Protein AF-0000000068982996 (afdb_homodimer)

Solvent-accessible surface area (backbone atoms only — not comparable to full-atom values): 11169 Å² total; per-residue (Å²): 123,81,74,73,67,53,73,40,36,53,68,52,50,33,51,52,45,31,71,70,37,86,91,46,51,51,68,56,46,47,50,51,52,52,46,51,52,51,49,50,51,53,37,41,40,68,58,14,32,43,38,34,88,49,50,24,33,39,36,65,44,79,42,72,58,44,78,44,62,40,88,85,80,60,50,79,40,85,40,72,56,44,49,39,72,40,60,47,69,17,67,54,43,44,47,50,39,38,50,69,77,97,124,83,76,73,67,54,72,40,38,53,67,51,51,33,52,53,44,31,70,70,37,86,91,46,51,51,68,57,45,46,51,49,52,52,48,51,52,49,50,51,51,54,38,40,38,68,58,15,34,42,38,34,88,49,49,25,33,38,35,65,46,78,41,72,58,44,77,44,62,40,89,86,81,60,50,80,39,84,39,74,56,45,49,39,73,39,60,46,69,17,67,54,42,44,46,50,40,38,50,68,77,96

Nearest PDB structures (foldseek):
  5j0n-assembly1_L  TM=9.018E-01  e=1.251E-09  Escherichia coli
  1owf-assembly1_B  TM=8.932E-01  e=3.859E-09  Escherichia coli
  5lvt-assembly2_B  TM=8.508E-01  e=4.108E-09  Lactococcus lactis subsp. lactis Il1403
  4qju-assembly1_B  TM=8.819E-01  e=7.681E-09  Staphylococcus aureus subsp. aureus Mu50
  1p78-assembly1_B  TM=8.861E-01  e=3.671E-08  Anabaena sp.

InterPro domains:
  IPR000119 Histone-like DNA-binding protein [PF00216] (9-98)
  IPR000119 Histone-like DNA-binding protein [PR01727] (48-63)
  IPR000119 Histone-like DNA-binding protein [PR01727] (66-79)
  IPR000119 Histone-like DNA-binding protein [PR01727] (82-96)
  IPR000119 Histone-like DNA-binding protein [PTHR33175] (7-97)
  IPR000119 Histone-like DNA-binding protein [SM00411] (8-98)
  IPR010992 Integration host factor (IHF)-like DNA-binding domain superfamily [G3DSA:4.10.520.10] (3-99)
  IPR010992 Integration host factor (IHF)-like DNA-binding domain superfamily [SSF47729] (8-98)
  IPR020816 Histone-like DNA-binding protein, conserved site [PS00045] (54-73)

pLDDT: mean 88.04, std 11.51, range [38.28, 97.5]

Secondary structure (DSSP, 8-state):
------EEEHHHHHHHHHHHSTT--HHHHHHHHHHHHHHHHHHHHTT-EEEETTTEEEEEEEE--EEEE-TTT--EEEE--EEEEEEEE-HHHHHHHHHTT-/------EEEHHHHHHHHHHHSTT--HHHHHHHHHHHHHHHHHHHHTT-EEEETTTEEEEEEEE--EEEE-TTT--EEEE--EEEEEEEE-HHHHHHHHHTT-

Structure (mmCIF, N/CA/C/O backbone):
data_AF-0000000068982996-model_v1
#
loop_
_entity.id
_entity.type
_entity.pdbx_description
1 polymer 'Integration host factor subunit beta'
#
loop_
_atom_site.group_PDB
_atom_site.id
_atom_site.type_symbol
_atom_site.label_atom_id
_atom_site.label_alt_id
_atom_site.label_comp_id
_atom_site.label_asym_id
_atom_site.label_entity_id
_atom_site.label_seq_id
_atom_site.pdbx_PDB_ins_code
_atom_site.Cartn_x
_atom_site.Cartn_y
_atom_site.Cartn_z
_atom_site.occupancy
_atom_site.B_iso_or_equiv
_atom_site.auth_seq_id
_atom_site.auth_comp_id
_atom_site.auth_asym_id
_atom_site.auth_atom_id
_atom_site.pdbx_PDB_model_num
ATOM 1 N N . MET A 1 1 ? -22.453 -2.305 18.78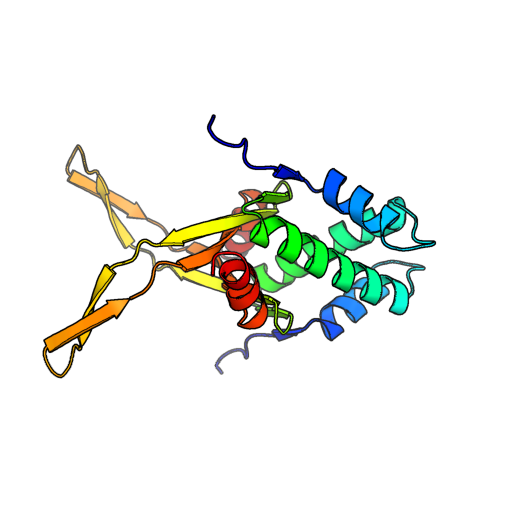1 1 38.28 1 MET A N 1
AT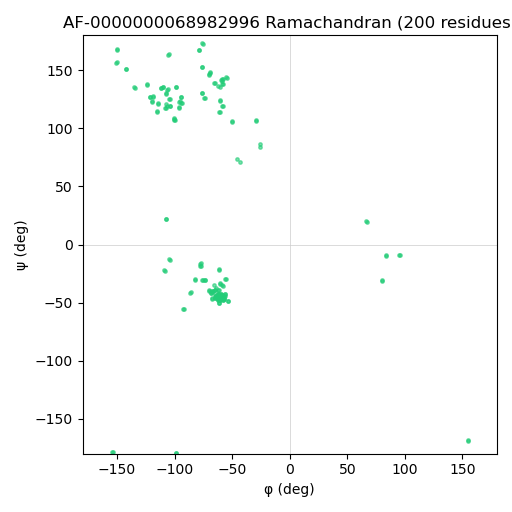OM 2 C CA . MET A 1 1 ? -21.375 -3.271 18.922 1 38.28 1 MET A CA 1
ATOM 3 C C . MET A 1 1 ? -20.266 -2.992 17.906 1 38.28 1 MET A C 1
ATOM 5 O O . MET A 1 1 ? -20.547 -2.629 16.766 1 38.28 1 MET A O 1
ATOM 9 N N . GLN A 1 2 ? -19.125 -2.428 18.266 1 44.88 2 GLN A N 1
ATOM 10 C CA . GLN A 1 2 ? -18.078 -1.951 17.375 1 44.88 2 GLN A CA 1
ATOM 11 C C . GLN A 1 2 ? -17.781 -2.969 16.281 1 44.88 2 GLN A C 1
ATOM 13 O O . GLN A 1 2 ? -17.484 -4.133 16.562 1 44.88 2 GLN A O 1
ATOM 18 N N . GLN A 1 3 ? -18.672 -3.123 15.289 1 50.25 3 GLN A N 1
ATOM 19 C CA . GLN A 1 3 ? -18.5 -4.082 14.203 1 50.25 3 GLN A CA 1
ATOM 20 C C . GLN A 1 3 ? -17.031 -4.395 13.969 1 50.25 3 GLN A C 1
ATOM 22 O O . GLN A 1 3 ? -16.219 -3.482 13.82 1 50.25 3 GLN A O 1
ATOM 27 N N . ALA A 1 4 ? -16.5 -5.336 14.75 1 60.5 4 ALA A N 1
ATOM 28 C CA . ALA A 1 4 ? -15.141 -5.867 14.711 1 60.5 4 ALA A CA 1
ATOM 29 C C . ALA A 1 4 ? -14.57 -5.797 13.297 1 60.5 4 ALA A C 1
ATOM 31 O O . ALA A 1 4 ? -15.219 -6.199 12.336 1 60.5 4 ALA A O 1
ATOM 32 N N . GLN A 1 5 ? -13.633 -4.883 13.023 1 76.56 5 GLN A N 1
ATOM 33 C CA . GLN A 1 5 ? -12.914 -4.742 11.758 1 76.56 5 GLN A CA 1
ATOM 34 C C . GLN A 1 5 ? -12.328 -6.074 11.305 1 76.56 5 GLN A C 1
ATOM 36 O O . GLN A 1 5 ? -11.609 -6.73 12.07 1 76.56 5 GLN A O 1
ATOM 41 N N . LYS A 1 6 ? -12.914 -6.777 10.242 1 84.25 6 LYS A N 1
ATOM 42 C CA . LYS A 1 6 ? -12.375 -8.016 9.695 1 84.25 6 LYS A CA 1
ATOM 43 C C . LYS A 1 6 ? -10.945 -7.82 9.203 1 84.25 6 LYS A C 1
ATOM 45 O O . LYS A 1 6 ? -10.672 -6.906 8.422 1 84.25 6 LYS A O 1
ATOM 50 N N . VAL A 1 7 ? -10.008 -8.586 9.828 1 88 7 VAL A N 1
ATOM 51 C CA . VAL A 1 7 ? -8.602 -8.5 9.43 1 88 7 VAL A CA 1
ATOM 52 C C . VAL A 1 7 ? -8.227 -9.727 8.602 1 88 7 VAL A C 1
ATOM 54 O O . VAL A 1 7 ? -8.438 -10.859 9.023 1 88 7 VAL A O 1
ATOM 57 N N . ILE A 1 8 ? -7.82 -9.477 7.336 1 88.44 8 ILE A N 1
ATOM 58 C CA . ILE A 1 8 ? -7.273 -10.508 6.461 1 88.44 8 ILE A CA 1
ATOM 59 C C . ILE A 1 8 ? -5.746 -10.484 6.523 1 88.44 8 ILE A C 1
ATOM 61 O O . ILE A 1 8 ? -5.125 -9.445 6.285 1 88.44 8 ILE A O 1
ATOM 65 N N . ASN A 1 9 ? -5.18 -11.57 6.965 1 92.31 9 ASN A N 1
ATOM 66 C CA . ASN A 1 9 ? -3.725 -11.641 6.973 1 92.31 9 ASN A CA 1
ATOM 67 C C . ASN A 1 9 ? -3.193 -12.406 5.766 1 92.31 9 ASN A C 1
ATOM 69 O O . ASN A 1 9 ? -3.969 -12.852 4.914 1 92.31 9 ASN A O 1
ATOM 73 N N . LYS A 1 10 ? -1.87 -12.523 5.723 1 88.44 10 LYS A N 1
ATOM 74 C CA . LYS A 1 10 ? -1.206 -13.172 4.594 1 88.44 10 LYS A CA 1
ATOM 75 C C . LYS A 1 10 ? -1.773 -14.562 4.348 1 88.44 10 LYS A C 1
ATOM 77 O O . LYS A 1 10 ? -2.08 -14.922 3.207 1 88.44 10 LYS A O 1
ATOM 82 N N . SER A 1 11 ? -1.858 -15.305 5.41 1 89.69 11 SER A N 1
ATOM 83 C CA . SER A 1 11 ? -2.365 -16.656 5.277 1 89.69 11 SER A CA 1
ATOM 84 C C . SER A 1 11 ? -3.789 -16.672 4.73 1 89.69 11 SER A C 1
ATOM 86 O O . SER A 1 11 ? -4.129 -17.516 3.889 1 89.69 11 SER A O 1
ATOM 88 N N . ASP A 1 12 ? -4.664 -15.805 5.258 1 90.12 12 ASP A N 1
ATOM 89 C CA . ASP A 1 12 ? -6.02 -15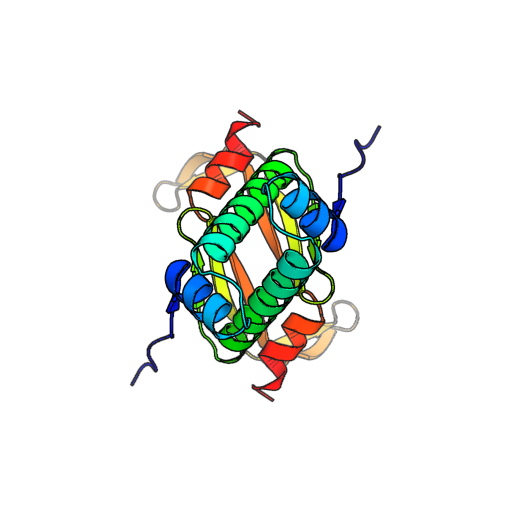.656 4.734 1 90.12 12 ASP A CA 1
ATOM 90 C C . ASP A 1 12 ? -6.004 -15.32 3.246 1 90.12 12 ASP A C 1
ATOM 92 O O . ASP A 1 12 ? -6.77 -15.883 2.467 1 90.12 12 ASP A O 1
ATOM 96 N N . LEU A 1 13 ? -5.102 -14.375 2.895 1 83.81 13 LEU A N 1
ATOM 97 C CA . LEU A 1 13 ? -4.98 -13.953 1.501 1 83.81 13 LEU A CA 1
ATOM 98 C C . LEU A 1 13 ? -4.629 -15.141 0.607 1 83.81 13 LEU A C 1
ATOM 100 O O . LEU A 1 13 ? -5.246 -15.336 -0.444 1 83.81 13 LEU A O 1
ATOM 104 N N . ILE A 1 14 ? -3.707 -15.953 1.078 1 86.25 14 ILE A N 1
ATOM 105 C CA . ILE A 1 14 ? -3.25 -17.109 0.315 1 86.25 14 ILE A CA 1
ATOM 106 C C . ILE A 1 14 ? -4.398 -18.109 0.147 1 86.25 14 ILE A C 1
ATOM 108 O O . ILE A 1 14 ? -4.652 -18.594 -0.958 1 86.25 14 ILE A O 1
ATOM 112 N N . THR A 1 15 ? -5.07 -18.312 1.247 1 87.38 15 THR A N 1
ATOM 113 C CA . THR A 1 15 ? -6.184 -19.266 1.227 1 87.38 15 THR A CA 1
ATOM 114 C C . THR A 1 15 ? -7.293 -18.766 0.305 1 87.38 15 THR A C 1
ATOM 116 O O . THR A 1 15 ? -7.828 -19.531 -0.499 1 87.38 15 THR A O 1
ATOM 119 N N . ASN A 1 16 ? -7.637 -17.516 0.422 1 84.31 16 ASN A N 1
ATOM 120 C CA . ASN A 1 16 ? -8.672 -16.922 -0.414 1 84.31 16 ASN A CA 1
ATOM 121 C C . ASN A 1 16 ? -8.297 -16.969 -1.893 1 84.31 16 ASN A C 1
ATOM 123 O O . ASN A 1 16 ? -9.133 -17.281 -2.738 1 84.31 16 ASN A O 1
ATOM 127 N N . LEU A 1 17 ? -7.051 -16.734 -2.115 1 81.62 17 LEU A N 1
ATOM 128 C CA . LEU A 1 17 ? -6.574 -16.766 -3.494 1 81.62 17 LEU A CA 1
ATOM 129 C C . LEU A 1 17 ? -6.633 -18.172 -4.066 1 81.62 17 LEU A C 1
ATOM 131 O O . LEU A 1 17 ? -7.062 -18.359 -5.207 1 81.62 17 LEU A O 1
ATOM 135 N N . ALA A 1 18 ? -6.152 -19.109 -3.295 1 82.62 18 ALA A N 1
ATOM 136 C CA . ALA A 1 18 ? -6.152 -20.5 -3.738 1 82.62 18 ALA A CA 1
ATOM 137 C C . ALA A 1 18 ? -7.574 -20.984 -4 1 82.62 18 ALA A C 1
ATOM 139 O O . ALA A 1 18 ? -7.801 -21.781 -4.918 1 82.62 18 ALA A O 1
ATOM 140 N N . SER A 1 19 ? -8.484 -20.484 -3.252 1 83.75 19 SER A N 1
ATOM 141 C CA . SER A 1 19 ? -9.883 -20.891 -3.402 1 83.75 19 SER A CA 1
ATOM 142 C C . SER A 1 19 ? -10.516 -20.234 -4.625 1 83.75 19 SER A C 1
ATOM 144 O O . SER A 1 19 ? -11.406 -20.828 -5.254 1 83.75 19 SER A O 1
ATOM 146 N N . ALA A 1 20 ? -10.039 -19.078 -4.918 1 79 20 ALA A N 1
ATOM 147 C CA . ALA A 1 20 ? -10.633 -18.297 -6.004 1 79 20 ALA A CA 1
ATOM 148 C C . ALA A 1 20 ? -10.078 -18.75 -7.355 1 79 20 ALA A C 1
ATOM 150 O O . ALA A 1 20 ? -10.742 -18.594 -8.383 1 79 20 ALA A O 1
ATOM 151 N N . CYS A 1 21 ? -8.859 -19.219 -7.34 1 71.19 21 CYS A N 1
ATOM 152 C CA . CYS A 1 21 ? -8.219 -19.609 -8.586 1 71.19 21 CYS A CA 1
ATOM 153 C C . CYS A 1 21 ? -8.258 -21.125 -8.766 1 71.19 21 CYS A C 1
ATOM 155 O O . CYS A 1 21 ? -7.754 -21.859 -7.918 1 71.19 21 CYS A O 1
ATOM 157 N N . ASP A 1 22 ? -9 -21.578 -9.617 1 73.38 22 ASP A N 1
ATOM 158 C CA . ASP A 1 22 ? -9.031 -23.016 -9.898 1 73.38 22 ASP A CA 1
ATOM 159 C C . ASP A 1 22 ? -7.66 -23.5 -10.367 1 73.38 22 ASP A C 1
ATOM 161 O O . ASP A 1 22 ? -7.031 -22.875 -11.219 1 73.38 22 ASP A O 1
ATOM 165 N N . GLY A 1 23 ? -7.102 -24.547 -9.609 1 74.12 23 GLY A N 1
ATOM 166 C CA . GLY A 1 23 ? -5.918 -25.219 -10.109 1 74.12 23 GLY A CA 1
ATOM 167 C C . GLY A 1 23 ? -4.625 -24.672 -9.523 1 74.12 23 GLY A C 1
ATOM 168 O O . GLY A 1 23 ? -3.543 -25.188 -9.82 1 74.12 23 GLY A O 1
ATOM 169 N N . ILE A 1 24 ? -4.801 -23.578 -8.812 1 75.69 24 ILE A N 1
ATOM 170 C CA . ILE A 1 24 ? -3.559 -23.031 -8.266 1 75.69 24 ILE A CA 1
ATOM 171 C C . ILE A 1 24 ? -3.354 -23.562 -6.848 1 75.69 24 ILE A C 1
ATOM 173 O O . ILE A 1 24 ? -4.25 -23.453 -6.004 1 75.69 24 ILE A O 1
ATOM 177 N N . GLU A 1 25 ? -2.23 -24.219 -6.691 1 82.12 25 GLU A N 1
ATOM 178 C CA . GLU A 1 25 ? -1.892 -24.734 -5.371 1 82.12 25 GLU A CA 1
ATOM 179 C C . GLU A 1 25 ? -1.536 -23.609 -4.406 1 82.12 25 GLU A C 1
ATOM 181 O O . GLU A 1 25 ? -0.894 -22.641 -4.793 1 82.12 25 GLU A O 1
ATOM 186 N N . GLU A 1 26 ? -1.88 -23.812 -3.188 1 84.75 26 GLU A N 1
ATOM 187 C CA . GLU A 1 26 ? -1.591 -22.828 -2.145 1 84.75 26 GLU A CA 1
ATOM 188 C C . GLU A 1 26 ? -0.094 -22.547 -2.051 1 84.75 26 GLU A C 1
ATOM 190 O O . GLU A 1 26 ? 0.315 -21.422 -1.788 1 84.75 26 GLU A O 1
ATOM 195 N N . THR A 1 27 ? 0.644 -23.562 -2.27 1 85.25 27 THR A N 1
ATOM 196 C CA . THR A 1 27 ? 2.092 -23.422 -2.174 1 85.25 27 THR A CA 1
ATOM 197 C C . THR A 1 27 ? 2.611 -22.453 -3.248 1 85.25 27 THR A C 1
ATOM 199 O O . THR A 1 27 ? 3.545 -21.688 -3.004 1 85.25 27 THR A O 1
ATOM 202 N N . VAL A 1 28 ? 2.031 -22.516 -4.348 1 80.88 28 VAL A N 1
ATOM 203 C CA . VAL A 1 28 ? 2.416 -21.656 -5.453 1 80.88 28 VAL A CA 1
ATOM 204 C C . VAL A 1 28 ? 2.016 -20.219 -5.145 1 80.88 28 VAL A C 1
ATOM 206 O O . VAL A 1 28 ? 2.789 -19.281 -5.383 1 80.88 28 VAL A O 1
ATOM 209 N N . VAL A 1 29 ? 0.881 -20.078 -4.566 1 82.38 29 VAL A N 1
ATOM 210 C CA . VAL A 1 29 ? 0.39 -18.75 -4.188 1 82.38 29 VAL A CA 1
ATOM 211 C C . VAL A 1 29 ? 1.307 -18.141 -3.125 1 82.38 29 VAL A C 1
ATOM 213 O O . VAL A 1 29 ? 1.679 -16.969 -3.213 1 82.38 29 VAL A O 1
ATOM 216 N N . ASP A 1 30 ? 1.631 -18.984 -2.217 1 85.5 30 ASP A N 1
ATOM 217 C CA . ASP A 1 30 ? 2.506 -18.531 -1.144 1 85.5 30 ASP A CA 1
ATOM 218 C C . ASP A 1 30 ? 3.846 -18.047 -1.695 1 85.5 30 ASP A C 1
ATOM 220 O O . ASP A 1 30 ? 4.344 -16.984 -1.299 1 85.5 30 ASP A O 1
ATOM 224 N N . GLU A 1 31 ? 4.383 -18.766 -2.566 1 84.44 31 GLU A N 1
ATOM 225 C CA . GLU A 1 31 ? 5.652 -18.406 -3.186 1 84.44 31 GLU A CA 1
ATOM 226 C C . GLU A 1 31 ? 5.531 -17.109 -3.984 1 84.44 31 GLU A C 1
ATOM 228 O O . GLU A 1 31 ? 6.414 -16.25 -3.928 1 84.44 31 GLU A O 1
ATOM 233 N N . ALA A 1 32 ? 4.484 -17.016 -4.711 1 82.5 32 ALA A N 1
ATOM 234 C CA . ALA A 1 32 ? 4.25 -15.82 -5.512 1 82.5 32 ALA A CA 1
ATOM 235 C C . ALA A 1 32 ? 4.16 -14.586 -4.625 1 82.5 32 ALA A C 1
ATOM 237 O O . ALA A 1 32 ? 4.762 -13.547 -4.93 1 82.5 32 ALA A O 1
ATOM 238 N N . VAL A 1 33 ? 3.436 -14.688 -3.568 1 84.25 33 VAL A N 1
ATOM 239 C CA . VAL A 1 33 ? 3.252 -13.57 -2.646 1 84.25 33 VAL A CA 1
ATOM 240 C C . VAL A 1 33 ? 4.598 -13.172 -2.035 1 84.25 33 VAL A C 1
ATOM 242 O O . VAL A 1 33 ? 4.938 -11.992 -1.982 1 84.25 33 VAL A O 1
ATOM 245 N N . ARG A 1 34 ? 5.324 -14.117 -1.687 1 86.88 34 ARG A N 1
ATOM 246 C CA . ARG A 1 34 ? 6.645 -13.859 -1.118 1 86.88 34 ARG A CA 1
ATOM 247 C C . ARG A 1 34 ? 7.539 -13.133 -2.115 1 86.88 34 ARG A C 1
ATOM 249 O O . ARG A 1 34 ? 8.234 -12.188 -1.754 1 86.88 34 ARG A O 1
ATOM 256 N N . GLU A 1 35 ? 7.512 -13.555 -3.299 1 86.19 35 GLU A N 1
ATOM 257 C CA . GLU A 1 35 ? 8.352 -12.953 -4.328 1 86.19 35 GLU A CA 1
ATOM 258 C C . GLU A 1 35 ? 7.906 -11.531 -4.645 1 86.19 35 GLU A C 1
ATOM 260 O O . GLU A 1 35 ? 8.734 -10.656 -4.906 1 86.19 35 GLU A O 1
ATOM 265 N N . ILE A 1 36 ? 6.613 -11.344 -4.715 1 86.31 36 ILE A N 1
ATOM 266 C CA . ILE A 1 36 ? 6.078 -10.008 -4.961 1 86.31 36 ILE A CA 1
ATOM 267 C C . ILE A 1 36 ? 6.574 -9.047 -3.883 1 86.31 36 ILE A C 1
ATOM 269 O O . ILE A 1 36 ? 7.059 -7.957 -4.191 1 86.31 36 ILE A O 1
ATOM 273 N N . ILE A 1 37 ? 6.48 -9.477 -2.664 1 88.69 37 ILE A N 1
ATOM 274 C CA . ILE A 1 37 ? 6.918 -8.648 -1.543 1 88.69 37 ILE A CA 1
ATOM 275 C C . ILE A 1 37 ? 8.414 -8.367 -1.666 1 88.69 37 ILE A C 1
ATOM 277 O O . ILE A 1 37 ? 8.844 -7.219 -1.516 1 88.69 37 ILE A O 1
ATOM 281 N N . GLY A 1 38 ? 9.156 -9.367 -1.952 1 89.75 38 GLY A N 1
ATOM 282 C CA . GLY A 1 38 ? 10.586 -9.195 -2.146 1 89.75 38 GLY A CA 1
ATOM 283 C C . GLY A 1 38 ? 10.922 -8.195 -3.242 1 89.75 38 GLY A C 1
ATOM 284 O O . GLY A 1 38 ? 11.805 -7.355 -3.074 1 89.75 38 GLY A O 1
ATOM 285 N N . LEU A 1 39 ? 10.266 -8.305 -4.336 1 88.44 39 LEU A N 1
ATOM 286 C CA . LEU A 1 39 ? 10.477 -7.406 -5.465 1 88.44 39 LEU A CA 1
ATOM 287 C C . LEU A 1 39 ? 10.133 -5.969 -5.086 1 88.44 39 LEU A C 1
ATOM 289 O O . LEU A 1 39 ? 10.852 -5.039 -5.445 1 88.44 39 LEU A O 1
ATOM 293 N N . MET A 1 40 ? 9.008 -5.805 -4.422 1 90.75 40 MET A N 1
ATOM 294 C CA . MET A 1 40 ? 8.586 -4.473 -3.994 1 90.75 40 MET A CA 1
ATOM 295 C C . MET A 1 40 ? 9.609 -3.85 -3.057 1 90.75 40 MET A C 1
ATOM 297 O O . MET A 1 40 ? 9.992 -2.691 -3.232 1 90.75 40 MET A O 1
ATOM 301 N N . VAL A 1 41 ? 10.031 -4.652 -2.111 1 92.75 41 VAL A N 1
ATOM 302 C CA . VAL A 1 41 ? 11.023 -4.176 -1.151 1 92.75 41 VAL A CA 1
ATOM 303 C C . VAL A 1 41 ? 12.305 -3.787 -1.882 1 92.75 41 VAL A C 1
ATOM 305 O O . VAL A 1 41 ? 12.875 -2.723 -1.628 1 92.75 41 VAL A O 1
ATOM 308 N N . GLY A 1 42 ? 12.734 -4.68 -2.758 1 91.75 42 GLY A N 1
ATOM 309 C CA . GLY A 1 42 ? 13.93 -4.402 -3.537 1 91.75 42 GLY A CA 1
ATOM 310 C C . GLY A 1 42 ? 13.82 -3.129 -4.359 1 91.75 42 GLY A C 1
ATOM 311 O O . GLY A 1 42 ? 14.742 -2.309 -4.363 1 91.75 42 GLY A O 1
ATOM 312 N N . SER A 1 43 ? 12.734 -2.965 -5.066 1 92.38 43 SER A N 1
ATOM 313 C CA . SER A 1 43 ? 12.523 -1.791 -5.906 1 92.38 43 SER A CA 1
ATOM 314 C C . SER A 1 43 ? 12.508 -0.512 -5.074 1 92.38 43 SER A C 1
ATOM 316 O O . SER A 1 43 ? 13.211 0.451 -5.395 1 92.38 43 SER A O 1
ATOM 318 N N . LEU A 1 44 ? 11.805 -0.465 -3.99 1 93.75 44 LEU A N 1
ATOM 319 C CA . LEU A 1 44 ? 11.68 0.717 -3.145 1 93.75 44 LEU A CA 1
ATOM 320 C C . LEU A 1 44 ? 13.016 1.055 -2.486 1 93.75 44 LEU A C 1
ATOM 322 O O . LEU A 1 44 ? 13.383 2.227 -2.383 1 93.75 44 LEU A O 1
ATOM 326 N N . SER A 1 45 ? 13.672 0.013 -2.094 1 94.19 45 SER A N 1
ATOM 327 C CA . SER A 1 45 ? 14.953 0.239 -1.435 1 94.19 45 SER A CA 1
ATOM 328 C C . SER A 1 45 ? 15.938 0.947 -2.361 1 94.19 45 SER A C 1
ATOM 330 O O . SER A 1 45 ? 16.906 1.56 -1.901 1 94.19 45 SER A O 1
ATOM 332 N N . HIS A 1 46 ? 15.68 0.838 -3.623 1 92.5 46 HIS A N 1
ATOM 333 C CA . HIS A 1 46 ? 16.531 1.489 -4.613 1 92.5 46 HIS A CA 1
ATOM 334 C C . HIS A 1 46 ? 15.828 2.695 -5.234 1 92.5 46 HIS A C 1
ATOM 336 O O . HIS A 1 46 ? 16.078 3.033 -6.391 1 92.5 46 HIS A O 1
ATOM 342 N N . ASP A 1 47 ? 14.844 3.238 -4.535 1 92.81 47 ASP A N 1
ATOM 343 C CA . ASP A 1 47 ? 14.117 4.461 -4.867 1 92.81 47 ASP A CA 1
ATOM 34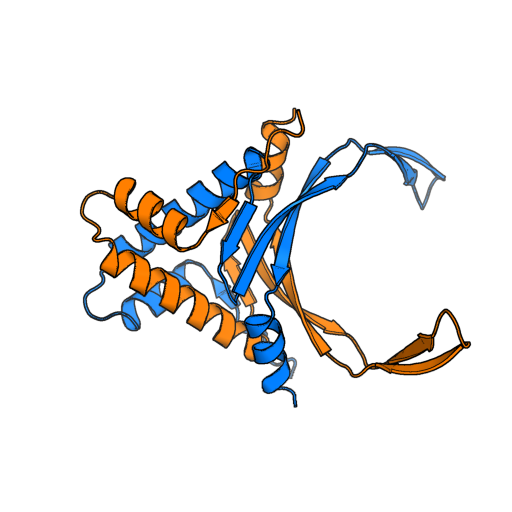4 C C . ASP A 1 47 ? 13.289 4.277 -6.137 1 92.81 47 ASP A C 1
ATOM 346 O O . ASP A 1 47 ? 13.023 5.246 -6.855 1 92.81 47 ASP A O 1
ATOM 350 N N . GLY A 1 48 ? 13.031 3.008 -6.453 1 92.88 48 GLY A N 1
ATOM 351 C CA . GLY A 1 48 ? 12.125 2.723 -7.551 1 92.88 48 GLY A CA 1
ATOM 352 C C . GLY A 1 48 ? 10.664 2.934 -7.191 1 92.88 48 GLY A C 1
ATOM 353 O O . GLY A 1 48 ? 10.336 3.215 -6.035 1 92.88 48 GLY A O 1
ATOM 354 N N . ARG A 1 49 ? 9.812 2.809 -8.273 1 94.62 49 ARG A N 1
ATOM 355 C CA . ARG A 1 49 ? 8.367 2.914 -8.133 1 94.62 49 ARG A CA 1
ATOM 356 C C . ARG A 1 49 ? 7.672 1.675 -8.68 1 94.62 49 ARG A C 1
ATOM 358 O O . ARG A 1 49 ? 8.094 1.117 -9.695 1 94.62 49 ARG A O 1
ATOM 365 N N . VAL A 1 50 ? 6.68 1.243 -7.91 1 94.44 50 VAL A N 1
ATOM 366 C CA . VAL A 1 50 ? 5.852 0.128 -8.359 1 94.44 50 VAL A CA 1
ATOM 367 C C . VAL A 1 50 ? 4.422 0.611 -8.602 1 94.44 50 VAL A C 1
ATOM 369 O O . VAL A 1 50 ? 3.77 1.128 -7.691 1 94.44 50 VAL A O 1
ATOM 372 N N . GLU A 1 51 ? 3.975 0.434 -9.828 1 95.12 51 GLU A N 1
ATOM 373 C CA . GLU A 1 51 ? 2.668 0.969 -10.203 1 95.12 51 GLU A CA 1
ATOM 374 C C . GLU A 1 51 ? 1.735 -0.139 -10.688 1 95.12 51 GLU A C 1
ATOM 376 O O . GLU A 1 51 ? 2.115 -0.959 -11.523 1 95.12 51 GLU A O 1
ATOM 381 N N . VAL A 1 52 ? 0.638 -0.223 -10.141 1 92.38 52 VAL A N 1
ATOM 382 C CA . VAL A 1 52 ? -0.459 -1.067 -10.602 1 92.38 52 VAL A CA 1
ATOM 383 C C . VAL A 1 52 ? -1.638 -0.196 -11.031 1 92.38 52 VAL A C 1
ATOM 385 O O . VAL A 1 52 ? -2.314 0.401 -10.195 1 92.38 52 VAL A O 1
ATOM 388 N N . ARG A 1 53 ? -1.894 -0.263 -12.266 1 91.38 53 ARG A N 1
ATOM 389 C CA . ARG A 1 53 ? -2.928 0.604 -12.82 1 91.38 53 ARG A CA 1
ATOM 390 C C . ARG A 1 53 ? -4.266 0.371 -12.133 1 91.38 53 ARG A C 1
ATOM 392 O O . ARG A 1 53 ? -4.664 -0.773 -11.898 1 91.38 53 ARG A O 1
ATOM 399 N N . GLY A 1 54 ? -5.012 1.536 -11.828 1 91.12 54 GLY A N 1
ATOM 400 C CA . GLY A 1 54 ? -6.316 1.466 -11.188 1 91.12 54 GLY A CA 1
ATOM 401 C C . GLY A 1 54 ? -6.234 1.261 -9.688 1 91.12 54 GLY A C 1
ATOM 402 O O . GLY A 1 54 ? -7.129 1.675 -8.945 1 91.12 54 GLY A O 1
ATOM 403 N N . PHE A 1 55 ? -5.246 0.6 -9.234 1 93.69 55 PHE A N 1
ATOM 404 C CA . PHE A 1 55 ? -5.105 0.253 -7.824 1 93.69 55 PHE A CA 1
ATOM 405 C C . PHE A 1 55 ? -4.305 1.316 -7.082 1 93.69 55 PHE A C 1
ATOM 407 O O . PHE A 1 55 ? -4.805 1.929 -6.137 1 93.69 55 PHE A O 1
ATOM 414 N N . GLY A 1 56 ? -3.086 1.548 -7.633 1 96.19 56 GLY A N 1
ATOM 415 C CA . GLY A 1 56 ? -2.248 2.559 -7.012 1 96.19 56 GLY A CA 1
ATOM 416 C C . GLY A 1 56 ? -0.768 2.348 -7.27 1 96.19 56 GLY A C 1
ATOM 417 O O . GLY A 1 56 ? -0.388 1.524 -8.102 1 96.19 56 GLY A O 1
ATOM 418 N N . SER A 1 57 ? 0.047 3.113 -6.512 1 97.06 57 SER A N 1
ATOM 419 C CA . SER A 1 57 ? 1.493 3.029 -6.688 1 97.06 57 SER A CA 1
ATOM 420 C C . SER A 1 57 ? 2.219 3.141 -5.352 1 97.06 57 SER A C 1
ATOM 422 O O . SER A 1 57 ? 1.687 3.709 -4.395 1 97.06 57 SER A O 1
ATOM 424 N N . PHE A 1 58 ? 3.385 2.504 -5.289 1 96.44 58 PHE A N 1
ATOM 425 C CA . PHE A 1 58 ? 4.293 2.574 -4.152 1 96.44 58 PHE A CA 1
ATOM 426 C C . PHE A 1 58 ? 5.551 3.354 -4.508 1 96.44 58 PHE A C 1
ATOM 428 O O . PHE A 1 58 ? 6.137 3.143 -5.57 1 96.44 58 PHE A O 1
ATOM 435 N N . CYS A 1 59 ? 5.906 4.195 -3.611 1 96.56 59 CYS A N 1
ATOM 436 C CA . CYS A 1 59 ? 7.141 4.961 -3.754 1 96.56 59 CYS A CA 1
ATOM 437 C C . CYS A 1 59 ? 7.691 5.363 -2.393 1 96.56 59 CYS A C 1
ATOM 439 O O . CYS A 1 59 ? 7.141 4.984 -1.357 1 96.56 59 CYS A O 1
ATOM 441 N N . LEU A 1 60 ? 8.852 6.129 -2.42 1 96.12 60 LEU A N 1
ATOM 442 C CA . LEU A 1 60 ? 9.43 6.629 -1.177 1 96.12 60 LEU A CA 1
ATOM 443 C C . LEU A 1 60 ? 9.188 8.125 -1.031 1 96.12 60 LEU A C 1
ATOM 445 O O . LEU A 1 60 ? 9.297 8.875 -2.004 1 96.12 60 LEU A O 1
ATOM 449 N N . HIS A 1 61 ? 8.766 8.516 0.098 1 96.19 61 HIS A N 1
ATOM 450 C CA . HIS A 1 61 ? 8.836 9.914 0.517 1 96.19 61 HIS A CA 1
ATOM 451 C C . HIS A 1 61 ? 10.078 10.18 1.357 1 96.19 61 HIS A C 1
ATOM 453 O O . HIS A 1 61 ? 10.312 9.5 2.355 1 96.19 61 HIS A O 1
ATOM 459 N N . HIS A 1 62 ? 10.852 11.109 0.914 1 95.69 62 HIS A N 1
ATOM 460 C CA . HIS A 1 62 ? 12.062 11.445 1.651 1 95.69 62 HIS A CA 1
ATOM 461 C C . HIS A 1 62 ? 11.82 12.617 2.604 1 95.69 62 HIS A C 1
ATOM 463 O O . HIS A 1 62 ? 11.25 13.633 2.211 1 95.69 62 HIS A O 1
ATOM 469 N N . ARG A 1 63 ? 12.195 12.273 3.807 1 95.06 63 ARG A N 1
ATOM 470 C CA . ARG A 1 63 ? 12.133 13.312 4.836 1 95.06 63 ARG A CA 1
ATOM 471 C C . ARG A 1 63 ? 13.523 13.797 5.215 1 95.06 63 ARG A C 1
ATOM 473 O O . ARG A 1 63 ? 14.398 12.992 5.539 1 95.06 63 ARG A O 1
ATOM 480 N N . ASP A 1 64 ? 13.625 15.039 5.191 1 94.88 64 ASP A N 1
ATOM 481 C CA . ASP A 1 64 ? 14.93 15.625 5.512 1 94.88 64 ASP A CA 1
ATOM 482 C C . ASP A 1 64 ? 15.195 15.578 7.016 1 94.88 64 ASP A C 1
ATOM 484 O O . ASP A 1 64 ? 14.258 15.531 7.816 1 94.88 64 ASP A O 1
ATOM 488 N N . ALA A 1 65 ? 16.531 15.531 7.254 1 95.12 65 ALA A N 1
ATOM 489 C CA . ALA A 1 65 ? 16.906 15.672 8.656 1 95.12 65 ALA A CA 1
ATOM 490 C C . ALA A 1 65 ? 16.391 16.984 9.234 1 95.12 65 ALA A C 1
ATOM 492 O O . ALA A 1 65 ? 16.344 18 8.531 1 95.12 65 ALA A O 1
ATOM 493 N N . ARG A 1 66 ? 15.977 16.844 10.5 1 95.94 66 ARG A N 1
ATOM 494 C CA . ARG A 1 66 ? 15.461 18.062 11.117 1 95.94 66 ARG A CA 1
ATOM 495 C C . ARG A 1 66 ? 15.695 18.062 12.617 1 95.94 66 ARG A C 1
ATOM 497 O O . ARG A 1 66 ? 16.141 17.047 13.18 1 95.94 66 ARG A O 1
ATOM 504 N N . HIS A 1 67 ? 15.484 19.234 13.188 1 94.88 67 HIS A N 1
ATOM 505 C CA . HIS A 1 67 ? 15.492 19.328 14.641 1 94.88 67 HIS A CA 1
ATOM 506 C C . HIS A 1 67 ? 14.086 19.5 15.195 1 94.88 67 HIS A C 1
ATOM 508 O O . HIS A 1 67 ? 13.328 20.359 14.734 1 94.88 67 HIS A O 1
ATOM 514 N N . ALA A 1 68 ? 13.695 18.484 16.047 1 94 68 ALA A N 1
ATOM 515 C CA . ALA A 1 68 ? 12.414 18.594 16.734 1 94 68 ALA A CA 1
ATOM 516 C C . ALA A 1 68 ? 12.602 18.953 18.203 1 94 68 ALA A C 1
ATOM 518 O O . ALA A 1 68 ? 13.734 19 18.703 1 94 68 ALA A O 1
ATOM 519 N N . ARG A 1 69 ? 11.438 19.406 18.781 1 94.81 69 ARG A N 1
ATOM 520 C CA . ARG A 1 69 ? 11.516 19.766 20.188 1 94.81 69 ARG A CA 1
ATOM 521 C C . ARG A 1 69 ? 10.727 18.797 21.062 1 94.81 69 ARG A C 1
ATOM 523 O O . ARG A 1 69 ? 9.648 18.344 20.672 1 94.81 69 ARG A O 1
ATOM 530 N N . ASN A 1 70 ? 11.289 18.344 22.188 1 93.38 70 ASN A N 1
ATOM 531 C CA . ASN A 1 70 ? 10.547 17.578 23.188 1 93.38 70 ASN A CA 1
ATOM 532 C C . ASN A 1 70 ? 9.391 18.391 23.766 1 93.38 70 ASN A C 1
ATOM 534 O O . ASN A 1 70 ? 9.609 19.453 24.359 1 93.38 70 ASN A O 1
ATOM 538 N N . PRO A 1 71 ? 8.227 17.922 23.484 1 92.25 71 PRO A N 1
ATOM 539 C CA . PRO A 1 71 ? 7.07 18.719 23.906 1 92.25 71 PRO A CA 1
ATOM 540 C C . PRO A 1 71 ? 7.07 19 25.406 1 92.25 71 PRO A C 1
ATOM 542 O O . PRO A 1 71 ? 6.551 20.016 25.844 1 92.25 71 PRO A O 1
ATOM 545 N N . ARG A 1 72 ? 7.637 18.094 26.141 1 94.5 72 ARG A N 1
ATOM 546 C CA . ARG A 1 72 ? 7.617 18.203 27.594 1 94.5 72 ARG A CA 1
ATOM 547 C C . ARG A 1 72 ? 8.781 19.062 28.094 1 94.5 72 ARG A C 1
ATOM 549 O O . ARG A 1 72 ? 8.594 19.922 28.953 1 94.5 72 ARG A O 1
ATOM 556 N N . THR A 1 73 ? 10.008 19.047 27.656 1 94.19 73 THR A N 1
ATOM 557 C CA . THR A 1 73 ? 11.203 19.672 28.219 1 94.19 73 THR A CA 1
ATOM 558 C C . THR A 1 73 ? 11.656 20.844 27.344 1 94.19 73 THR A C 1
ATOM 560 O O . THR A 1 73 ? 12.453 21.672 27.781 1 94.19 73 THR A O 1
ATOM 563 N N . GLY A 1 74 ? 11.227 20.828 26.031 1 93.5 74 GLY A N 1
ATOM 564 C CA . GLY A 1 74 ? 11.648 21.844 25.094 1 93.5 74 GLY A CA 1
ATOM 565 C C . GLY A 1 74 ? 13 21.562 24.469 1 93.5 74 GLY A C 1
ATOM 566 O O . GLY A 1 74 ? 13.469 22.312 23.609 1 93.5 74 GLY A O 1
ATOM 567 N N . GLU A 1 75 ? 13.75 20.531 24.984 1 94.31 75 GLU A N 1
ATOM 568 C CA . GLU A 1 75 ? 15.062 20.188 24.453 1 94.31 75 GLU A CA 1
ATOM 569 C C . GLU A 1 75 ? 14.992 19.812 22.969 1 94.31 75 GLU A C 1
ATOM 571 O O . GLU A 1 75 ? 14.039 19.156 22.547 1 94.31 75 GLU A O 1
ATOM 576 N N . LYS A 1 76 ? 16.062 20.281 22.266 1 94.88 76 LYS A N 1
ATOM 577 C CA . LYS A 1 76 ? 16.156 19.953 20.844 1 94.88 76 LYS A CA 1
ATOM 578 C C . LYS A 1 76 ? 16.609 18.516 20.641 1 94.88 76 LYS A C 1
ATOM 580 O O . LYS A 1 76 ? 17.547 18.062 21.312 1 94.88 76 LYS A O 1
ATOM 585 N N . VAL A 1 77 ? 15.883 17.781 19.797 1 95.19 77 VAL A N 1
ATOM 586 C CA . VAL A 1 77 ? 16.234 16.406 19.422 1 95.19 77 VAL A CA 1
ATOM 587 C C . VAL A 1 77 ? 16.484 16.328 17.922 1 95.19 77 VAL A C 1
ATOM 589 O O . VAL A 1 77 ? 15.68 16.844 17.141 1 95.19 77 VAL A O 1
ATOM 592 N N . ALA A 1 78 ? 17.672 15.781 17.594 1 94.94 78 ALA A N 1
ATOM 593 C CA . ALA A 1 78 ? 18 15.586 16.188 1 94.94 78 ALA A CA 1
ATOM 594 C C . ALA A 1 78 ? 17.203 14.414 15.602 1 94.94 78 ALA A C 1
ATOM 596 O O . ALA A 1 78 ? 17.172 13.328 16.188 1 94.94 78 ALA A O 1
ATOM 597 N N . VAL A 1 79 ? 16.5 14.695 14.5 1 93.62 79 VAL A N 1
ATOM 598 C CA . VAL A 1 79 ? 15.805 13.656 13.742 1 93.62 79 VAL A CA 1
ATOM 599 C C . VAL A 1 79 ? 16.531 13.406 12.422 1 93.62 79 VAL A C 1
ATOM 601 O O . VAL A 1 79 ? 16.719 14.328 11.625 1 93.62 79 VAL A O 1
ATOM 604 N N . LYS A 1 80 ? 17.016 12.234 12.258 1 93.56 80 LYS A N 1
ATOM 605 C CA . LYS A 1 80 ? 17.781 11.891 11.062 1 93.56 80 LYS A CA 1
ATOM 606 C C . LYS A 1 80 ? 16.891 11.859 9.828 1 93.56 80 LYS A C 1
ATOM 608 O O . LYS A 1 80 ? 15.688 11.578 9.93 1 93.56 80 LYS A O 1
ATOM 613 N N . ALA A 1 81 ? 17.516 12.227 8.695 1 94.56 81 ALA A N 1
ATOM 614 C CA . ALA A 1 81 ? 16.812 12.031 7.438 1 94.56 81 ALA A CA 1
ATOM 615 C C . ALA A 1 81 ? 16.359 10.578 7.281 1 94.56 81 ALA A C 1
ATOM 617 O O . ALA A 1 81 ? 17.047 9.656 7.742 1 94.56 81 ALA A O 1
ATOM 618 N N . LYS A 1 82 ? 15.156 10.375 6.684 1 95.25 82 LYS A N 1
ATOM 619 C CA . LYS A 1 82 ? 14.711 9.008 6.453 1 95.25 82 LYS A CA 1
ATOM 620 C C . LYS A 1 82 ? 13.812 8.922 5.223 1 95.25 82 LYS A C 1
ATOM 622 O O . LYS A 1 82 ? 13.258 9.93 4.785 1 95.25 82 LYS A O 1
ATOM 627 N N . ALA A 1 83 ? 13.781 7.762 4.707 1 95.75 83 ALA A N 1
ATOM 628 C CA . ALA A 1 83 ? 12.836 7.422 3.645 1 95.75 83 ALA A CA 1
ATOM 629 C C . ALA A 1 83 ? 11.617 6.691 4.207 1 95.75 83 ALA A C 1
ATOM 631 O O . ALA A 1 83 ? 11.75 5.832 5.082 1 95.75 83 ALA A O 1
ATOM 632 N N . VAL A 1 84 ? 10.492 7.078 3.764 1 96.19 84 VAL A N 1
ATOM 633 C CA . VAL A 1 84 ? 9.258 6.449 4.219 1 96.19 84 VAL A CA 1
ATOM 634 C C . VAL A 1 84 ? 8.516 5.836 3.027 1 96.19 84 VAL A C 1
ATOM 636 O O . VAL A 1 84 ? 8.188 6.535 2.066 1 96.19 84 VAL A O 1
ATOM 639 N N . PRO A 1 85 ? 8.234 4.543 3.072 1 97.31 85 PRO A N 1
ATOM 640 C CA . PRO A 1 85 ? 7.379 3.965 2.033 1 97.31 85 PRO A CA 1
ATOM 641 C C . PRO A 1 85 ? 5.984 4.586 2.004 1 97.31 85 PRO A C 1
ATOM 643 O O . PRO A 1 85 ? 5.379 4.805 3.057 1 97.31 85 PRO A O 1
ATOM 646 N N . TYR A 1 86 ? 5.527 4.875 0.791 1 97.44 86 TYR A N 1
ATOM 647 C CA . TYR A 1 86 ? 4.242 5.543 0.606 1 97.44 86 TYR A CA 1
ATOM 648 C C . TYR A 1 86 ? 3.432 4.867 -0.496 1 97.44 86 TYR A C 1
ATOM 650 O O . TYR A 1 86 ? 3.977 4.5 -1.539 1 97.44 86 TYR A O 1
ATOM 658 N N . PHE A 1 87 ? 2.154 4.652 -0.225 1 97.5 87 PHE A N 1
ATOM 659 C CA . PHE A 1 87 ? 1.198 4.16 -1.208 1 97.5 87 PHE A CA 1
ATOM 660 C C . PHE A 1 87 ? 0.294 5.285 -1.696 1 97.5 87 PHE A C 1
ATOM 662 O O . PHE A 1 87 ? -0.358 5.957 -0.895 1 97.5 87 PHE A O 1
ATOM 669 N N . LYS A 1 88 ? 0.259 5.465 -2.986 1 97 88 LYS A N 1
ATOM 670 C CA . LYS A 1 88 ? -0.669 6.383 -3.641 1 97 88 LYS A CA 1
ATOM 671 C C . LYS A 1 88 ? -1.86 5.633 -4.23 1 97 88 LYS A C 1
ATOM 673 O O . LYS A 1 88 ? -1.744 5.004 -5.285 1 97 88 LYS A O 1
ATOM 678 N N . PRO A 1 89 ? -3.008 5.777 -3.609 1 97.38 89 PRO A N 1
ATOM 679 C CA . PRO A 1 89 ? -4.16 5.039 -4.133 1 97.38 89 PRO A CA 1
ATOM 680 C C . PRO A 1 89 ? -4.574 5.508 -5.527 1 97.38 89 PRO A C 1
ATOM 682 O O . PRO A 1 89 ? -4.578 6.711 -5.801 1 97.38 89 PRO A O 1
ATOM 685 N N . GLY A 1 90 ? -4.906 4.527 -6.355 1 96.56 90 GLY A N 1
ATOM 686 C CA . GLY A 1 90 ? -5.383 4.82 -7.699 1 96.56 90 GLY A CA 1
ATOM 687 C C . GLY A 1 90 ? -6.836 5.246 -7.734 1 96.56 90 GLY A C 1
ATOM 688 O O . GLY A 1 90 ? -7.562 5.082 -6.754 1 96.56 90 GLY A O 1
ATOM 689 N N . LYS A 1 91 ? -7.215 5.742 -8.844 1 95.56 91 LYS A N 1
ATOM 690 C CA . LYS A 1 91 ? -8.562 6.277 -9.008 1 95.56 91 LYS A CA 1
ATOM 691 C C . LYS A 1 91 ? -9.617 5.195 -8.797 1 95.56 91 LYS A C 1
ATOM 693 O O . LYS A 1 91 ? -10.602 5.406 -8.086 1 95.56 91 LYS A O 1
ATOM 698 N N . ALA A 1 92 ? -9.453 4.074 -9.461 1 95.31 92 ALA A N 1
ATOM 699 C CA . ALA A 1 92 ? -10.438 2.996 -9.375 1 95.31 92 ALA A CA 1
ATOM 700 C C . ALA A 1 92 ? -10.602 2.512 -7.941 1 95.31 92 ALA A C 1
ATOM 702 O O . ALA A 1 92 ? -11.727 2.236 -7.5 1 95.31 92 ALA A O 1
ATOM 703 N N . LEU A 1 93 ? -9.539 2.361 -7.227 1 95.88 93 LEU A N 1
ATOM 704 C CA . LEU A 1 93 ? -9.594 1.949 -5.828 1 95.88 93 LEU A CA 1
ATOM 705 C C . LEU A 1 93 ? -10.336 2.984 -4.984 1 95.88 93 LEU A C 1
ATOM 707 O O . LEU A 1 93 ? -11.203 2.635 -4.184 1 95.88 93 LEU A O 1
ATOM 711 N N . LYS A 1 94 ? -9.992 4.258 -5.133 1 96 94 LYS A N 1
ATOM 712 C CA . LYS A 1 94 ? -10.656 5.328 -4.402 1 96 94 LYS A CA 1
ATOM 713 C C . LYS A 1 94 ? -12.164 5.316 -4.652 1 96 94 LYS A C 1
ATOM 715 O O . LYS A 1 94 ? -12.953 5.484 -3.721 1 96 94 LYS A O 1
ATOM 720 N N . GLU A 1 95 ? -12.523 5.113 -5.855 1 95.62 95 GLU A N 1
ATOM 721 C CA . GLU A 1 95 ? -13.938 5.074 -6.215 1 95.62 95 GLU A CA 1
ATOM 722 C C . GLU A 1 95 ? -14.633 3.852 -5.617 1 95.62 95 GLU A C 1
ATOM 724 O O . GLU A 1 95 ? -15.766 3.938 -5.152 1 95.62 95 GLU A O 1
ATOM 729 N N . ALA A 1 96 ? -13.992 2.773 -5.637 1 94.88 96 ALA A N 1
ATOM 730 C CA . ALA A 1 96 ? -14.562 1.53 -5.125 1 94.88 96 ALA A CA 1
ATOM 731 C C . ALA A 1 96 ? -14.883 1.646 -3.637 1 94.88 96 ALA A C 1
ATOM 733 O O . ALA A 1 96 ? -15.945 1.198 -3.186 1 94.88 96 ALA A O 1
ATOM 734 N N . VAL A 1 97 ? -14 2.25 -2.867 1 94.94 97 VAL A N 1
ATOM 735 C CA . VAL A 1 97 ? -14.172 2.273 -1.418 1 94.94 97 VAL A CA 1
ATOM 736 C C . VAL A 1 97 ? -15.219 3.318 -1.039 1 94.94 97 VAL A C 1
ATOM 738 O O . VAL A 1 97 ? -15.719 3.322 0.088 1 94.94 97 VAL A O 1
ATOM 741 N N . ASN A 1 98 ? -15.516 4.215 -1.958 1 94.19 98 ASN A N 1
ATOM 742 C CA . ASN A 1 98 ? -16.516 5.246 -1.675 1 94.19 98 ASN A CA 1
ATOM 743 C C . ASN A 1 98 ? -17.844 4.945 -2.363 1 94.19 98 ASN A C 1
ATOM 745 O O . ASN A 1 98 ? -18.812 5.676 -2.186 1 94.19 98 ASN A O 1
ATOM 749 N N . ALA A 1 99 ? -17.797 4.027 -3.266 1 84.31 99 ALA A N 1
ATOM 750 C CA . ALA A 1 99 ? -19.016 3.637 -3.959 1 84.31 99 ALA A CA 1
ATOM 751 C C . ALA A 1 99 ? -20.016 2.996 -2.994 1 84.31 99 ALA A C 1
ATOM 753 O O . ALA A 1 99 ? -21.234 3.176 -3.133 1 84.31 99 ALA A O 1
ATOM 754 N N . ILE A 1 100 ? -19.453 2.238 -2.133 1 64.94 100 ILE A N 1
ATOM 755 C CA . ILE A 1 100 ? -20.375 1.523 -1.265 1 64.94 100 ILE A CA 1
ATOM 756 C C . ILE A 1 100 ? -20.984 2.486 -0.242 1 64.94 100 ILE A C 1
ATOM 758 O O . ILE A 1 100 ? -22.109 2.295 0.217 1 64.94 100 ILE A O 1
ATOM 762 N N . ASN A 1 101 ? -20.203 3.506 0.116 1 56.84 101 ASN A N 1
ATOM 763 C CA . ASN A 1 101 ? -20.719 4.449 1.103 1 56.84 101 ASN A CA 1
ATOM 764 C C . ASN A 1 101 ? -21.703 5.426 0.481 1 56.84 101 ASN A C 1
ATOM 766 O O . ASN A 1 101 ? -22.359 6.191 1.192 1 56.84 101 ASN A O 1
ATOM 770 N N . ASP A 1 102 ? -21.688 5.562 -0.854 1 53.12 102 ASP A N 1
ATOM 771 C CA . ASP A 1 102 ? -22.75 6.371 -1.43 1 53.12 102 ASP A CA 1
ATOM 772 C C . ASP A 1 102 ? -24.047 5.562 -1.558 1 53.12 102 ASP A C 1
ATOM 774 O O . ASP A 1 102 ? -24 4.379 -1.899 1 53.12 102 ASP A O 1
ATOM 778 N N . MET B 1 1 ? 22.531 14.148 -13.555 1 38.28 1 MET B N 1
ATOM 779 C CA . MET B 1 1 ? 21.516 13.562 -14.43 1 38.28 1 MET B CA 1
ATOM 780 C C . MET B 1 1 ? 20.422 12.891 -13.602 1 38.28 1 MET B C 1
ATOM 782 O O . MET B 1 1 ? 20.703 12.25 -12.594 1 38.28 1 MET B O 1
ATOM 786 N N . GLN B 1 2 ? 19.25 13.477 -13.406 1 44.34 2 GLN B N 1
ATOM 787 C CA . GLN B 1 2 ? 18.172 13.047 -12.516 1 44.34 2 GLN B CA 1
ATOM 788 C C . GLN B 1 2 ? 17.953 11.539 -12.617 1 44.34 2 GLN B C 1
ATOM 790 O O . GLN B 1 2 ? 17.734 11.008 -13.711 1 44.34 2 GLN B O 1
ATOM 795 N N . GLN B 1 3 ? 18.859 10.68 -12.109 1 50.19 3 GLN B N 1
ATOM 796 C CA . GLN B 1 3 ? 18.75 9.227 -12.188 1 50.19 3 GLN B CA 1
ATOM 797 C C . GLN B 1 3 ? 17.297 8.789 -12.312 1 50.19 3 GLN B C 1
ATOM 799 O O . GLN B 1 3 ? 16.438 9.234 -11.539 1 50.19 3 GLN B O 1
ATOM 804 N N . ALA B 1 4 ? 16.781 8.75 -13.539 1 59.91 4 ALA B N 1
ATOM 805 C CA . ALA B 1 4 ? 15.445 8.32 -13.953 1 59.91 4 ALA B CA 1
ATOM 806 C C . ALA B 1 4 ? 14.891 7.27 -13 1 59.91 4 ALA B C 1
ATOM 808 O O . ALA B 1 4 ? 15.57 6.293 -12.68 1 59.91 4 ALA B O 1
ATOM 809 N N . GLN B 1 5 ? 13.922 7.598 -12.133 1 76.31 5 GLN B N 1
ATOM 810 C CA . GLN B 1 5 ? 13.219 6.695 -11.227 1 76.31 5 GLN B CA 1
ATOM 811 C C . GLN B 1 5 ? 12.703 5.469 -11.969 1 76.31 5 GLN B C 1
ATOM 813 O O . GLN B 1 5 ? 12 5.594 -12.977 1 76.31 5 GLN B O 1
ATOM 818 N N . LYS B 1 6 ? 13.336 4.219 -11.797 1 84.38 6 LYS B N 1
ATOM 819 C CA . LYS B 1 6 ? 12.859 2.982 -12.406 1 84.38 6 LYS B CA 1
ATOM 820 C C . LYS B 1 6 ? 11.43 2.67 -11.969 1 84.38 6 LYS B C 1
ATOM 822 O O . LYS B 1 6 ? 11.133 2.639 -10.773 1 84.38 6 LYS B O 1
ATOM 827 N N . VAL B 1 7 ? 10.516 2.619 -12.984 1 88.12 7 VAL B N 1
ATOM 828 C CA . VAL B 1 7 ? 9.125 2.307 -12.688 1 88.12 7 VAL B CA 1
ATOM 829 C C . VAL B 1 7 ? 8.82 0.869 -13.102 1 88.12 7 VAL B C 1
ATOM 831 O O . VAL B 1 7 ? 9.078 0.474 -14.242 1 88.12 7 VAL B O 1
ATOM 834 N N . ILE B 1 8 ? 8.422 0.042 -12.117 1 88.44 8 ILE B N 1
ATOM 835 C CA . ILE B 1 8 ? 7.945 -1.317 -12.352 1 88.44 8 ILE B CA 1
ATOM 836 C C . ILE B 1 8 ? 6.422 -1.326 -12.406 1 88.44 8 ILE B C 1
ATOM 838 O O . ILE B 1 8 ? 5.754 -0.881 -11.469 1 88.44 8 ILE B O 1
ATOM 842 N N . ASN B 1 9 ? 5.898 -1.707 -13.539 1 92.31 9 ASN B N 1
ATOM 843 C CA . ASN B 1 9 ? 4.445 -1.817 -13.633 1 92.31 9 ASN B CA 1
ATOM 844 C C . ASN B 1 9 ? 3.98 -3.26 -13.453 1 92.31 9 ASN B C 1
ATOM 846 O O . ASN B 1 9 ? 4.793 -4.156 -13.227 1 92.31 9 ASN B O 1
ATOM 850 N N . LYS B 1 10 ? 2.678 -3.434 -13.539 1 88.38 10 LYS B N 1
ATOM 851 C CA . LYS B 1 10 ? 2.07 -4.742 -13.32 1 88.38 10 LYS B CA 1
ATOM 852 C C . LYS B 1 10 ? 2.709 -5.801 -14.219 1 88.38 10 LYS B C 1
ATOM 854 O O . LYS B 1 10 ? 3.059 -6.887 -13.75 1 88.38 10 LYS B O 1
ATOM 859 N N . SER B 1 11 ? 2.803 -5.453 -15.461 1 89.69 11 SER B N 1
ATOM 860 C CA . SER B 1 11 ? 3.379 -6.402 -16.406 1 89.69 11 SER B CA 1
ATOM 861 C C . SER B 1 11 ? 4.812 -6.762 -16.031 1 89.69 11 SER B C 1
ATOM 863 O O . SER B 1 11 ? 5.211 -7.922 -16.125 1 89.69 11 SER B O 1
ATOM 865 N N . ASP B 1 12 ? 5.633 -5.754 -15.68 1 90.12 12 ASP B N 1
ATOM 866 C CA . ASP B 1 12 ? 6.992 -5.992 -15.203 1 90.12 12 ASP B CA 1
ATOM 867 C C . ASP B 1 12 ? 6.992 -6.91 -13.984 1 90.12 12 ASP B C 1
ATOM 869 O O . ASP B 1 12 ? 7.809 -7.832 -13.891 1 90.12 12 ASP B O 1
ATOM 873 N N . LEU B 1 13 ? 6.047 -6.617 -13.062 1 83.75 13 LEU B N 1
ATOM 874 C CA . LEU B 1 13 ? 5.934 -7.414 -11.844 1 83.75 13 LEU B CA 1
ATOM 875 C C . LEU B 1 13 ? 5.664 -8.875 -12.18 1 83.75 13 LEU B C 1
ATOM 877 O O . LEU B 1 13 ? 6.312 -9.773 -11.633 1 83.75 13 LEU B O 1
ATOM 881 N N . ILE B 1 14 ? 4.777 -9.086 -13.117 1 86.25 14 ILE B N 1
ATOM 882 C CA . ILE B 1 14 ? 4.395 -10.438 -13.523 1 86.25 14 ILE B CA 1
ATOM 883 C C . ILE B 1 14 ? 5.59 -11.148 -14.148 1 86.25 14 ILE B C 1
ATOM 885 O O . ILE B 1 14 ? 5.895 -12.289 -13.805 1 86.25 14 ILE B O 1
ATOM 889 N N . THR B 1 15 ? 6.246 -10.414 -15.016 1 87.38 15 THR B N 1
ATOM 890 C CA . THR B 1 15 ? 7.406 -10.977 -15.695 1 87.38 15 THR B CA 1
ATOM 891 C C . THR B 1 15 ? 8.516 -11.312 -14.695 1 87.38 15 THR B C 1
ATOM 893 O O . THR B 1 15 ? 9.102 -12.391 -14.758 1 87.38 15 THR B O 1
ATOM 896 N N . ASN B 1 16 ? 8.781 -10.398 -13.805 1 84.25 16 ASN B N 1
ATOM 897 C CA . ASN B 1 16 ? 9.805 -10.609 -12.789 1 84.25 16 ASN B CA 1
ATOM 898 C C . ASN B 1 16 ? 9.469 -11.789 -11.883 1 84.25 16 ASN B C 1
ATOM 900 O O . ASN B 1 16 ? 10.336 -12.602 -11.57 1 84.25 16 ASN B O 1
ATOM 904 N N . LEU B 1 17 ? 8.219 -11.875 -11.586 1 81.62 17 LEU B N 1
ATOM 905 C CA . LEU B 1 17 ? 7.773 -12.961 -10.727 1 81.62 17 LEU B CA 1
ATOM 906 C C . LEU B 1 17 ? 7.91 -14.305 -11.438 1 81.62 17 LEU B C 1
ATOM 908 O O . LEU B 1 17 ? 8.375 -15.281 -10.844 1 81.62 17 LEU B O 1
ATOM 912 N N . ALA B 1 18 ? 7.461 -14.336 -12.664 1 82.56 18 ALA B N 1
ATOM 913 C CA . ALA B 1 18 ? 7.535 -15.57 -13.445 1 82.56 18 ALA B CA 1
ATOM 914 C C . ALA B 1 18 ? 8.984 -16.016 -13.617 1 82.56 18 ALA B C 1
ATOM 916 O O . ALA B 1 18 ? 9.273 -17.219 -13.625 1 82.56 18 ALA B O 1
ATOM 917 N N . SER B 1 19 ? 9.852 -15.078 -13.711 1 83.62 19 SER B N 1
ATOM 918 C CA . SER B 1 19 ? 11.266 -15.383 -13.891 1 83.62 19 SER B CA 1
ATOM 919 C C . SER B 1 19 ? 11.898 -15.875 -12.586 1 83.62 19 SER B C 1
ATOM 921 O O . SER B 1 19 ? 12.82 -16.688 -12.609 1 83.62 19 SER B O 1
ATOM 923 N N . ALA B 1 20 ? 11.375 -15.383 -11.523 1 79.12 20 ALA B N 1
ATOM 924 C CA . ALA B 1 20 ? 11.945 -15.688 -10.211 1 79.12 20 ALA B CA 1
ATOM 925 C C . ALA B 1 20 ? 11.445 -17.031 -9.695 1 79.12 20 ALA B C 1
ATOM 927 O O . ALA B 1 20 ? 12.117 -17.688 -8.898 1 79.12 20 ALA B O 1
ATOM 928 N N . CYS B 1 21 ? 10.25 -17.375 -10.086 1 71.56 21 CYS B N 1
ATOM 929 C CA . CYS B 1 21 ? 9.648 -18.609 -9.602 1 71.56 21 CYS B CA 1
ATOM 930 C C . CYS B 1 21 ? 9.766 -19.719 -10.648 1 71.56 21 CYS B C 1
ATOM 932 O O . CYS B 1 21 ? 9.273 -19.578 -11.766 1 71.56 21 CYS B O 1
ATOM 934 N N . ASP B 1 22 ? 10.547 -20.625 -10.43 1 73.75 22 ASP B N 1
ATOM 935 C CA . ASP B 1 22 ? 10.648 -21.75 -11.344 1 73.75 22 ASP B CA 1
ATOM 936 C C . ASP B 1 22 ? 9.312 -22.5 -11.453 1 73.75 22 ASP B C 1
ATOM 938 O O . ASP B 1 22 ? 8.672 -22.781 -10.438 1 73.75 22 ASP B O 1
ATOM 942 N N . GLY B 1 23 ? 8.797 -22.625 -12.758 1 74.62 23 GLY B N 1
ATOM 943 C CA . GLY B 1 23 ? 7.652 -23.5 -12.977 1 74.62 23 GLY B CA 1
ATOM 944 C C . GLY B 1 23 ? 6.324 -22.766 -12.953 1 74.62 23 GLY B C 1
ATOM 945 O O . GLY B 1 23 ? 5.273 -23.375 -13.18 1 74.62 23 GLY B O 1
ATOM 946 N N . ILE B 1 24 ? 6.43 -21.5 -12.555 1 76 24 ILE B N 1
ATOM 947 C CA . ILE B 1 24 ? 5.152 -20.797 -12.531 1 76 24 ILE B CA 1
ATOM 948 C C . ILE B 1 24 ? 4.941 -20.062 -13.844 1 76 24 ILE B C 1
ATOM 950 O O . ILE B 1 24 ? 5.812 -19.297 -14.273 1 76 24 ILE B O 1
ATOM 954 N N . GLU B 1 25 ? 3.85 -20.406 -14.484 1 82.25 25 GLU B N 1
ATOM 955 C CA . GLU B 1 25 ? 3.508 -19.75 -15.734 1 82.25 25 GLU B CA 1
ATOM 956 C C . GLU B 1 25 ? 3.078 -18.297 -15.508 1 82.25 25 GLU B C 1
ATOM 958 O O . GLU B 1 25 ? 2.395 -18 -14.523 1 82.25 25 GLU B O 1
ATOM 963 N N . GLU B 1 26 ? 3.396 -17.484 -16.438 1 84.75 26 GLU B N 1
ATOM 964 C CA . GLU B 1 26 ? 3.039 -16.062 -16.359 1 84.75 26 GLU B CA 1
ATOM 965 C C . GLU B 1 26 ? 1.528 -15.883 -16.234 1 84.75 26 GLU B C 1
ATOM 967 O O . GLU B 1 26 ? 1.062 -14.977 -15.547 1 84.75 26 GLU B O 1
ATOM 972 N N . THR B 1 27 ? 0.835 -16.734 -16.875 1 85.19 27 THR B N 1
ATOM 973 C CA . THR B 1 27 ? -0.62 -16.625 -16.859 1 85.19 27 THR B CA 1
ATOM 974 C C . THR B 1 27 ? -1.157 -16.875 -15.445 1 85.19 27 T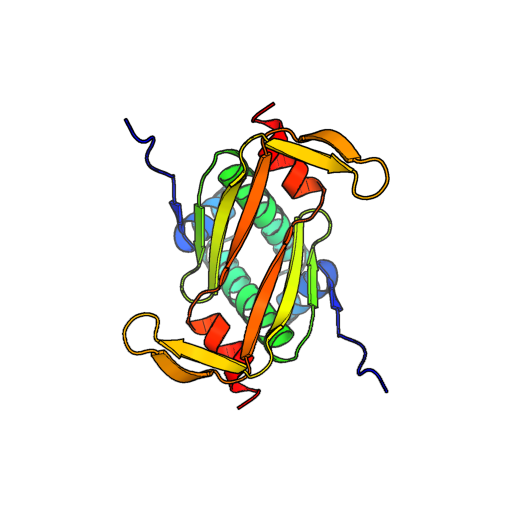HR B C 1
ATOM 976 O O . THR B 1 27 ? -2.129 -16.234 -15.031 1 85.19 27 THR B O 1
ATOM 979 N N . VAL B 1 28 ? -0.545 -17.719 -14.773 1 80.69 28 VAL B N 1
ATOM 980 C CA . VAL B 1 28 ? -0.944 -18.031 -13.406 1 80.69 28 VAL B CA 1
ATOM 981 C C . VAL B 1 28 ? -0.616 -16.859 -12.492 1 80.69 28 VAL B C 1
ATOM 983 O O . VAL B 1 28 ? -1.425 -16.469 -11.641 1 80.69 28 VAL B O 1
ATOM 986 N N . VAL B 1 29 ? 0.495 -16.281 -12.734 1 82.25 29 VAL B N 1
ATOM 987 C CA . VAL B 1 29 ? 0.918 -15.117 -11.961 1 82.25 29 VAL B CA 1
ATOM 988 C C . VAL B 1 29 ? -0.047 -13.953 -12.195 1 82.25 29 VAL B C 1
ATOM 990 O O . VAL B 1 29 ? -0.468 -13.289 -11.25 1 82.25 29 VAL B O 1
ATOM 993 N N . ASP B 1 30 ? -0.347 -13.805 -13.43 1 85.38 30 ASP B N 1
ATOM 994 C CA . ASP B 1 30 ? -1.266 -12.727 -13.781 1 85.38 30 ASP B CA 1
ATOM 995 C C . ASP B 1 30 ? -2.613 -12.906 -13.086 1 85.38 30 ASP B C 1
ATOM 997 O O . ASP B 1 30 ? -3.166 -11.945 -12.539 1 85.38 30 ASP B O 1
ATOM 1001 N N . GLU B 1 31 ? -3.096 -14.062 -13.086 1 84.44 31 GLU B N 1
ATOM 1002 C CA . GLU B 1 31 ? -4.371 -14.367 -12.445 1 84.44 31 GLU B CA 1
ATOM 1003 C C . GLU B 1 31 ? -4.289 -14.141 -10.938 1 84.44 31 GLU B C 1
ATOM 1005 O O . GLU B 1 31 ? -5.215 -13.586 -10.336 1 84.44 31 GLU B O 1
ATOM 1010 N N . ALA B 1 32 ? -3.238 -14.586 -10.375 1 82.5 32 ALA B N 1
ATOM 1011 C CA . ALA B 1 32 ? -3.043 -14.422 -8.938 1 82.5 32 ALA B CA 1
ATOM 1012 C C . ALA B 1 32 ? -3.027 -12.938 -8.562 1 82.5 32 ALA B C 1
ATOM 1014 O O . ALA B 1 32 ? -3.672 -12.539 -7.59 1 82.5 32 ALA B O 1
ATOM 1015 N N . VAL B 1 33 ? -2.324 -12.164 -9.297 1 84.25 33 VAL B N 1
ATOM 1016 C CA . VAL B 1 33 ? -2.211 -10.734 -9.031 1 84.25 33 VAL B CA 1
ATOM 1017 C C . VAL B 1 33 ? -3.584 -10.078 -9.156 1 84.25 33 VAL B C 1
ATOM 1019 O O . VAL B 1 33 ? -3.984 -9.297 -8.289 1 84.25 33 VAL B O 1
ATOM 1022 N N . ARG B 1 34 ? -4.273 -10.453 -10.117 1 86.81 34 ARG B N 1
ATOM 1023 C CA . ARG B 1 34 ? -5.617 -9.914 -10.32 1 86.81 34 ARG B CA 1
ATOM 1024 C C . ARG B 1 34 ? -6.523 -10.25 -9.148 1 86.81 34 ARG B C 1
ATOM 1026 O O . ARG B 1 34 ? -7.277 -9.398 -8.672 1 86.81 34 ARG B O 1
ATOM 1033 N N . GLU B 1 35 ? -6.449 -11.422 -8.703 1 86.19 35 GLU B N 1
ATOM 1034 C CA . GLU B 1 35 ? -7.297 -11.867 -7.598 1 86.19 35 GLU B CA 1
ATOM 1035 C C . GLU B 1 35 ? -6.914 -11.172 -6.293 1 86.19 35 GLU B C 1
ATOM 1037 O O . GLU B 1 35 ? -7.777 -10.852 -5.477 1 86.19 35 GLU B O 1
ATOM 1042 N N . ILE B 1 36 ? -5.625 -11.047 -6.074 1 86.31 36 ILE B N 1
ATOM 1043 C CA . ILE B 1 36 ? -5.148 -10.359 -4.883 1 86.31 36 ILE B CA 1
ATOM 1044 C C . ILE B 1 36 ? -5.711 -8.938 -4.852 1 86.31 36 ILE B C 1
ATOM 1046 O O . ILE B 1 36 ? -6.242 -8.5 -3.828 1 86.31 36 ILE B O 1
ATOM 1050 N N . ILE B 1 37 ? -5.621 -8.273 -5.961 1 88.75 37 ILE B N 1
ATOM 1051 C CA . ILE B 1 37 ? -6.121 -6.906 -6.062 1 88.75 37 ILE B CA 1
ATOM 1052 C C . ILE B 1 37 ? -7.625 -6.887 -5.797 1 88.75 37 ILE B C 1
ATOM 1054 O O . ILE B 1 37 ? -8.117 -6.059 -5.023 1 88.75 37 ILE B O 1
ATOM 1058 N N . GLY B 1 38 ? -8.32 -7.781 -6.398 1 89.69 38 GLY B N 1
ATOM 1059 C CA . GLY B 1 38 ? -9.75 -7.887 -6.172 1 89.69 38 GLY B CA 1
ATOM 1060 C C . GLY B 1 38 ? -10.109 -8.102 -4.715 1 89.69 38 GLY B C 1
ATOM 1061 O O . GLY B 1 38 ? -11.039 -7.477 -4.199 1 89.69 38 GLY B O 1
ATOM 1062 N N . LEU B 1 39 ? -9.43 -8.984 -4.078 1 88.38 39 LEU B N 1
ATOM 1063 C CA . LEU B 1 39 ? -9.664 -9.281 -2.67 1 88.38 39 LEU B CA 1
ATOM 1064 C C . LEU B 1 39 ? -9.391 -8.055 -1.803 1 88.38 39 LEU B C 1
ATOM 1066 O O . LEU B 1 39 ? -10.148 -7.766 -0.876 1 88.38 39 LEU B O 1
ATOM 1070 N N . MET B 1 40 ? -8.297 -7.383 -2.08 1 90.94 40 MET B N 1
ATOM 1071 C CA . MET B 1 40 ? -7.941 -6.184 -1.323 1 90.94 40 MET B CA 1
ATOM 1072 C C . MET B 1 40 ? -9.016 -5.113 -1.471 1 90.94 40 MET B C 1
ATOM 1074 O O . MET B 1 40 ? -9.453 -4.52 -0.48 1 90.94 40 MET B O 1
ATOM 1078 N N . VAL B 1 41 ? -9.406 -4.922 -2.713 1 92.81 41 VAL B N 1
ATOM 1079 C CA . VAL B 1 41 ? -10.438 -3.922 -2.984 1 92.81 41 VAL B CA 1
ATOM 1080 C C . VAL B 1 41 ? -11.719 -4.293 -2.246 1 92.81 41 VAL B C 1
ATOM 1082 O O . VAL B 1 41 ? -12.344 -3.441 -1.609 1 92.81 41 VAL B O 1
ATOM 1085 N N . GLY B 1 42 ? -12.094 -5.562 -2.377 1 91.81 42 GLY B N 1
ATOM 1086 C CA . GLY B 1 42 ? -13.289 -6.031 -1.686 1 91.81 42 GLY B CA 1
ATOM 1087 C C . GLY B 1 42 ? -13.219 -5.836 -0.183 1 91.81 42 GLY B C 1
ATOM 1088 O O . GLY B 1 42 ? -14.18 -5.359 0.43 1 91.81 42 GLY B O 1
ATOM 1089 N N . SER B 1 43 ? -12.125 -6.223 0.417 1 92.44 43 SER B N 1
ATOM 1090 C CA . SER B 1 43 ? -11.945 -6.102 1.86 1 92.44 43 SER B CA 1
ATOM 1091 C C . SER B 1 43 ? -12.008 -4.645 2.305 1 92.44 43 SER B C 1
ATOM 1093 O O . SER B 1 43 ? -12.742 -4.305 3.234 1 92.44 43 SER B O 1
ATOM 1095 N N . LEU B 1 44 ? -11.328 -3.754 1.661 1 93.81 44 LEU B N 1
ATOM 1096 C CA . LEU B 1 44 ? -11.273 -2.34 2.02 1 93.81 44 LEU B CA 1
ATOM 1097 C C . LEU B 1 44 ? -12.641 -1.683 1.825 1 93.81 44 LEU B C 1
ATOM 1099 O O . LEU B 1 44 ? -13.062 -0.864 2.646 1 93.81 44 LEU B O 1
ATOM 1103 N N . SER B 1 45 ? -13.266 -2.08 0.764 1 94.25 45 SER B N 1
ATOM 1104 C CA . SER B 1 45 ? -14.57 -1.49 0.484 1 94.25 45 SER B CA 1
ATOM 1105 C C . SER B 1 45 ? -15.562 -1.79 1.603 1 94.25 45 SER B C 1
ATOM 1107 O O . SER B 1 45 ? -16.562 -1.092 1.75 1 94.25 45 SER B O 1
ATOM 1109 N N . HIS B 1 46 ? -15.266 -2.814 2.34 1 92.5 46 HIS B N 1
ATOM 1110 C CA . HIS B 1 46 ? -16.125 -3.191 3.457 1 92.5 46 HIS B CA 1
ATOM 1111 C C . HIS B 1 46 ? -15.469 -2.857 4.793 1 92.5 46 HIS B C 1
ATOM 1113 O O . HIS B 1 46 ? -15.703 -3.535 5.793 1 92.5 46 HIS B O 1
ATOM 1119 N N . ASP B 1 47 ? -14.516 -1.927 4.785 1 92.75 47 ASP B N 1
ATOM 1120 C CA . ASP B 1 47 ? -13.844 -1.362 5.945 1 92.75 47 ASP B CA 1
ATOM 1121 C C . ASP B 1 47 ? -12.977 -2.412 6.641 1 92.75 47 ASP B C 1
ATOM 1123 O O . ASP B 1 47 ? -12.742 -2.33 7.848 1 92.75 47 ASP B O 1
ATOM 1127 N N . GLY B 1 48 ? -12.664 -3.461 5.875 1 93 48 GLY B N 1
ATOM 1128 C CA . GLY B 1 48 ? -11.719 -4.445 6.383 1 93 48 GLY B CA 1
ATOM 1129 C C . GLY B 1 48 ? -10.281 -3.965 6.34 1 93 48 GLY B C 1
ATOM 1130 O O . GLY B 1 48 ? -9.992 -2.889 5.812 1 93 48 GLY B O 1
ATOM 1131 N N . ARG B 1 49 ? -9.406 -4.84 6.969 1 94.62 49 ARG B N 1
ATOM 1132 C CA . ARG B 1 49 ? -7.969 -4.594 6.988 1 94.62 49 ARG B CA 1
ATOM 1133 C C . ARG B 1 49 ? -7.203 -5.777 6.406 1 94.62 49 ARG B C 1
ATOM 1135 O O . ARG B 1 49 ? -7.578 -6.934 6.621 1 94.62 49 ARG B O 1
ATOM 1142 N N . VAL B 1 50 ? -6.207 -5.418 5.609 1 94.44 50 VAL B N 1
ATOM 1143 C CA . VAL B 1 50 ? -5.316 -6.438 5.062 1 94.44 50 VAL B CA 1
ATOM 1144 C C . VAL B 1 50 ? -3.908 -6.246 5.625 1 94.44 50 VAL B C 1
ATOM 1146 O O . VAL B 1 50 ? -3.303 -5.188 5.453 1 94.44 50 VAL B O 1
ATOM 1149 N N . GLU B 1 51 ? -3.424 -7.281 6.277 1 95.06 51 GLU B N 1
ATOM 1150 C CA . GLU B 1 51 ? -2.139 -7.164 6.957 1 95.06 51 GLU B CA 1
ATOM 1151 C C . GLU B 1 51 ? -1.144 -8.195 6.441 1 95.06 51 GLU B C 1
ATOM 1153 O O . GLU B 1 51 ? -1.469 -9.383 6.34 1 95.06 51 GLU B O 1
ATOM 1158 N N . VAL B 1 52 ? -0.056 -7.789 6.055 1 92.5 52 VAL B N 1
ATOM 1159 C CA . VAL B 1 52 ? 1.089 -8.633 5.73 1 92.5 52 VAL B CA 1
ATOM 1160 C C . VAL B 1 52 ? 2.232 -8.344 6.703 1 92.5 52 VAL B C 1
ATOM 1162 O O . VAL B 1 52 ? 2.869 -7.293 6.629 1 92.5 52 VAL B O 1
ATOM 1165 N N . ARG B 1 53 ? 2.518 -9.312 7.449 1 91.38 53 ARG B N 1
ATOM 1166 C CA . ARG B 1 53 ? 3.523 -9.133 8.492 1 91.38 53 ARG B CA 1
ATOM 1167 C C . ARG B 1 53 ? 4.859 -8.703 7.895 1 91.38 53 ARG B C 1
ATOM 1169 O O . ARG B 1 53 ? 5.297 -9.242 6.879 1 91.38 53 ARG B O 1
ATOM 1176 N N . GLY B 1 54 ? 5.547 -7.68 8.609 1 91.25 54 GLY B N 1
ATOM 1177 C CA . GLY B 1 54 ? 6.844 -7.18 8.172 1 91.25 54 GLY B CA 1
ATOM 1178 C C . GLY B 1 54 ? 6.742 -6.168 7.047 1 91.25 54 GLY B C 1
ATOM 1179 O O . GLY B 1 54 ? 7.617 -5.316 6.891 1 91.25 54 GLY B O 1
ATOM 1180 N N . PHE B 1 55 ? 5.758 -6.289 6.234 1 93.69 55 PHE B N 1
ATOM 1181 C CA . PHE B 1 55 ? 5.605 -5.441 5.059 1 93.69 55 PHE B CA 1
ATOM 1182 C C . PHE B 1 55 ? 4.742 -4.227 5.379 1 93.69 55 PHE B C 1
ATOM 1184 O O . PHE B 1 55 ? 5.188 -3.086 5.246 1 93.69 55 PHE B O 1
ATOM 1191 N N . GLY B 1 56 ? 3.527 -4.551 5.879 1 96.19 56 GLY B N 1
ATOM 1192 C CA . GLY B 1 56 ? 2.629 -3.465 6.23 1 96.19 56 GLY B CA 1
ATOM 1193 C C . GLY B 1 56 ? 1.166 -3.863 6.199 1 96.19 56 GLY B C 1
ATOM 1194 O O . GLY B 1 56 ? 0.843 -5.051 6.098 1 96.19 56 GLY B O 1
ATOM 1195 N N . SER B 1 57 ? 0.302 -2.838 6.285 1 97 57 SER B N 1
ATOM 1196 C CA . SER B 1 57 ? -1.134 -3.096 6.297 1 97 57 SER B CA 1
ATOM 1197 C C . SER B 1 57 ? -1.892 -2.035 5.504 1 97 57 SER B C 1
ATOM 1199 O O . SER B 1 57 ? -1.407 -0.913 5.336 1 97 57 SER B O 1
ATOM 1201 N N . PHE B 1 58 ? -3.031 -2.453 4.949 1 96.44 58 PHE B N 1
ATOM 1202 C CA . PHE B 1 58 ? -3.965 -1.581 4.246 1 96.44 58 PHE B CA 1
ATOM 1203 C C . PHE B 1 58 ? -5.254 -1.411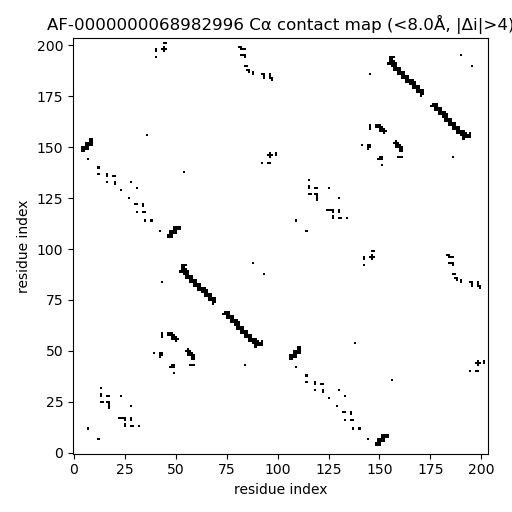 5.043 1 96.44 58 PHE B C 1
ATOM 1205 O O . PHE B 1 58 ? -5.809 -2.387 5.547 1 96.44 58 PHE B O 1
ATOM 1212 N N . CYS B 1 59 ? -5.676 -0.206 5.102 1 96.62 59 CYS B N 1
ATOM 1213 C CA . CYS B 1 59 ? -6.941 0.118 5.75 1 96.62 59 CYS B CA 1
ATOM 1214 C C . CYS B 1 59 ? -7.535 1.398 5.176 1 96.62 59 CYS B C 1
ATOM 1216 O O . CYS B 1 59 ? -6.988 1.974 4.234 1 96.62 59 CYS B O 1
ATOM 1218 N N . LEU B 1 60 ? -8.727 1.814 5.746 1 96.19 60 LEU B N 1
ATOM 1219 C CA . LEU B 1 60 ? -9.344 3.064 5.32 1 96.19 60 LEU B CA 1
ATOM 1220 C C . LEU B 1 60 ? -9.172 4.145 6.383 1 96.19 60 LEU B C 1
ATOM 1222 O O . LEU B 1 60 ? -9.297 3.871 7.578 1 96.19 60 LEU B O 1
ATOM 1226 N N . HIS B 1 61 ? -8.797 5.285 5.965 1 96.25 61 HIS B N 1
ATOM 1227 C CA . HIS B 1 61 ? -8.93 6.496 6.766 1 96.25 61 HIS B CA 1
ATOM 1228 C C . HIS B 1 61 ? -10.195 7.258 6.402 1 96.25 61 HIS B C 1
ATOM 1230 O O . HIS B 1 61 ? -10.422 7.582 5.234 1 96.25 61 HIS B O 1
ATOM 1236 N N . HIS B 1 62 ? -11.016 7.477 7.379 1 95.69 62 HIS B N 1
ATOM 1237 C CA . HIS B 1 62 ? -12.258 8.203 7.133 1 95.69 62 HIS B CA 1
ATOM 1238 C C . HIS B 1 62 ? -12.094 9.688 7.418 1 95.69 62 HIS B C 1
ATOM 1240 O O . HIS B 1 62 ? -11.57 10.07 8.469 1 95.69 62 HIS B O 1
ATOM 1246 N N . ARG B 1 63 ? -12.477 10.391 6.375 1 95.12 63 ARG B N 1
ATOM 1247 C CA . ARG B 1 63 ? -12.469 11.844 6.504 1 95.12 63 ARG B CA 1
ATOM 1248 C C . ARG B 1 63 ? -13.891 12.391 6.602 1 95.12 63 ARG B C 1
ATOM 1250 O O . ARG B 1 63 ? -14.742 12.07 5.766 1 95.12 63 ARG B O 1
ATOM 1257 N N . ASP B 1 64 ? -14.039 13.18 7.559 1 94.94 64 ASP B N 1
ATOM 1258 C CA . ASP B 1 64 ? -15.367 13.742 7.773 1 94.94 64 ASP B CA 1
ATOM 1259 C C . ASP B 1 64 ? -15.664 14.844 6.758 1 94.94 64 ASP B C 1
ATOM 1261 O O . ASP B 1 64 ? -14.742 15.469 6.227 1 94.94 64 ASP B O 1
ATOM 1265 N N . ALA B 1 65 ? -17 14.938 6.539 1 95.19 65 ALA B N 1
ATOM 1266 C CA . ALA B 1 65 ? -17.406 16.078 5.727 1 95.19 65 ALA B CA 1
ATOM 1267 C C . ALA B 1 65 ? -16.969 17.391 6.371 1 95.19 65 ALA B C 1
ATOM 1269 O O . ALA B 1 65 ? -16.953 17.516 7.598 1 95.19 65 ALA B O 1
ATOM 1270 N N . ARG B 1 66 ? -16.578 18.281 5.449 1 95.88 66 ARG B N 1
ATOM 1271 C CA . ARG B 1 66 ? -16.141 19.562 5.984 1 95.88 66 ARG B CA 1
ATOM 1272 C C . ARG B 1 66 ? -16.406 20.703 4.992 1 95.88 66 ARG B C 1
ATOM 1274 O O . ARG B 1 66 ? -16.812 20.453 3.855 1 95.88 66 ARG B O 1
ATOM 1281 N N . HIS B 1 67 ? -16.25 21.906 5.535 1 94.88 67 HIS B N 1
ATOM 1282 C CA . HIS B 1 67 ? -16.312 23.062 4.664 1 94.88 67 HIS B CA 1
ATOM 1283 C C . HIS B 1 67 ? -14.922 23.672 4.457 1 94.88 67 HIS B C 1
ATOM 1285 O O . HIS B 1 67 ? -14.18 23.875 5.418 1 94.88 67 HIS B O 1
ATOM 1291 N N . ALA B 1 68 ? -14.523 23.703 3.131 1 94.12 68 ALA B N 1
ATOM 1292 C CA . ALA B 1 68 ? -13.266 24.359 2.783 1 94.12 68 ALA B CA 1
ATOM 1293 C C . ALA B 1 68 ? -13.516 25.703 2.109 1 94.12 68 ALA B C 1
ATOM 1295 O O . ALA B 1 68 ? -14.664 26.047 1.808 1 94.12 68 ALA B O 1
ATOM 1296 N N . ARG B 1 69 ? -12.391 26.5 2.098 1 94.88 69 ARG B N 1
ATOM 1297 C CA . ARG B 1 69 ? -12.523 27.797 1.46 1 94.88 69 ARG B CA 1
ATOM 1298 C C . ARG B 1 69 ? -11.711 27.875 0.171 1 94.88 69 ARG B C 1
ATOM 1300 O O . ARG B 1 69 ? -10.602 27.344 0.103 1 94.88 69 ARG B O 1
ATOM 1307 N N . ASN B 1 70 ? -12.273 28.406 -0.93 1 93.44 70 ASN B N 1
ATOM 1308 C CA . ASN B 1 70 ? -11.516 28.719 -2.135 1 93.44 70 ASN B CA 1
ATOM 1309 C C . ASN B 1 70 ? -10.414 29.75 -1.854 1 93.44 70 ASN B C 1
ATOM 1311 O O . ASN B 1 70 ? -10.703 30.875 -1.426 1 93.44 70 ASN B O 1
ATOM 1315 N N . PRO B 1 71 ? -9.211 29.281 -1.99 1 92.25 71 PRO B N 1
ATOM 1316 C CA . PRO B 1 71 ? -8.109 30.172 -1.63 1 92.25 71 PRO B CA 1
ATOM 1317 C C . PRO B 1 71 ? -8.164 31.5 -2.379 1 92.25 71 PRO B C 1
ATOM 1319 O O . PRO B 1 71 ? -7.707 32.531 -1.86 1 92.25 71 PRO B O 1
ATOM 1322 N N . ARG B 1 72 ? -8.703 31.453 -3.545 1 94.5 72 ARG B N 1
ATOM 1323 C CA . ARG B 1 72 ? -8.727 32.656 -4.391 1 94.5 72 ARG B CA 1
ATOM 1324 C C . ARG B 1 72 ? -9.945 33.5 -4.086 1 94.5 72 ARG B C 1
ATOM 1326 O O . ARG B 1 72 ? -9.828 34.75 -3.992 1 94.5 72 ARG B O 1
ATOM 1333 N N . THR B 1 73 ? -11.148 33.125 -3.871 1 94.19 73 THR B N 1
ATOM 1334 C CA . T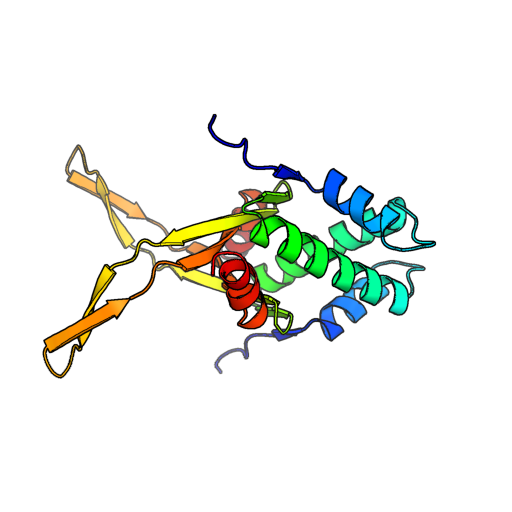HR B 1 73 ? -12.383 33.875 -3.783 1 94.19 73 THR B CA 1
ATOM 1335 C C . THR B 1 73 ? -12.883 33.938 -2.342 1 94.19 73 THR B C 1
ATOM 1337 O O . THR B 1 73 ? -13.742 34.75 -2.008 1 94.19 73 THR B O 1
ATOM 1340 N N . GLY B 1 74 ? -12.43 32.938 -1.501 1 93.44 74 GLY B N 1
ATOM 1341 C CA . GLY B 1 74 ? -12.883 32.844 -0.122 1 93.44 74 GLY B CA 1
ATOM 1342 C C . GLY B 1 74 ? -14.203 32.125 0.028 1 93.44 74 GLY B C 1
ATOM 1343 O O . GLY B 1 74 ? -14.688 31.938 1.145 1 93.44 74 GLY B O 1
ATOM 1344 N N . GLU B 1 75 ? -14.914 31.812 -1.115 1 94.19 75 GLU B N 1
ATOM 1345 C CA . GLU B 1 75 ? -16.188 31.109 -1.075 1 94.19 75 GLU B CA 1
ATOM 1346 C C . GLU B 1 75 ? -16.062 29.75 -0.398 1 94.19 75 GLU B C 1
ATOM 1348 O O . GLU B 1 75 ? -15.062 29.047 -0.592 1 94.19 75 GLU B O 1
ATOM 1353 N N . LYS B 1 76 ? -17.141 29.469 0.407 1 94.81 76 LYS B N 1
ATOM 1354 C CA . LYS B 1 76 ? -17.172 28.172 1.078 1 94.81 76 LYS B CA 1
ATOM 1355 C C . LYS B 1 76 ? -17.562 27.062 0.11 1 94.81 76 LYS B C 1
ATOM 1357 O O . LYS B 1 76 ? -18.484 27.219 -0.693 1 94.81 76 LYS B O 1
ATOM 1362 N N . VAL B 1 77 ? -16.781 25.984 0.106 1 95.12 77 VAL B N 1
ATOM 1363 C CA . VAL B 1 77 ? -17.062 24.797 -0.698 1 95.12 77 VAL B CA 1
ATOM 1364 C C . VAL B 1 77 ? -17.25 23.594 0.214 1 95.12 77 VAL B C 1
ATOM 1366 O O . VAL B 1 77 ? -16.469 23.359 1.133 1 95.12 77 VAL B O 1
ATOM 1369 N N . ALA B 1 78 ? -18.406 22.922 -0.012 1 94.94 78 ALA B N 1
ATOM 1370 C CA . ALA B 1 78 ? -18.688 21.719 0.75 1 94.94 78 ALA B CA 1
ATOM 1371 C C . ALA B 1 78 ? -17.828 20.547 0.258 1 94.94 78 ALA B C 1
ATOM 1373 O O . ALA B 1 78 ? -17.75 20.297 -0.946 1 94.94 78 ALA B O 1
ATOM 1374 N N . VAL B 1 79 ? -17.094 19.922 1.201 1 93.62 79 VAL B N 1
ATOM 1375 C CA . VAL B 1 79 ? -16.344 18.703 0.919 1 93.62 79 VAL B CA 1
ATOM 1376 C C . VAL B 1 79 ? -17.016 17.5 1.57 1 93.62 79 VAL B C 1
ATOM 1378 O O . VAL B 1 79 ? -17.234 17.484 2.785 1 93.62 79 VAL B O 1
ATOM 1381 N N . LYS B 1 80 ? -17.438 16.609 0.774 1 93.56 80 LYS B N 1
ATOM 1382 C CA . LYS B 1 80 ? -18.172 15.438 1.272 1 93.56 80 LYS B CA 1
ATOM 1383 C C . LYS B 1 80 ? -17.25 14.516 2.066 1 93.56 80 LYS B C 1
ATOM 1385 O O . LYS B 1 80 ? -16.047 14.461 1.808 1 93.56 80 LYS B O 1
ATOM 1390 N N . ALA B 1 81 ? -17.875 13.852 3.061 1 94.62 81 ALA B N 1
ATOM 1391 C CA . ALA B 1 81 ? -17.125 12.797 3.74 1 94.62 81 ALA B CA 1
ATOM 1392 C C . ALA B 1 81 ? -16.609 11.758 2.746 1 94.62 81 ALA B C 1
ATOM 1394 O O . ALA B 1 81 ? -17.266 11.492 1.731 1 94.62 81 ALA B O 1
ATOM 1395 N N . LYS B 1 82 ? -15.406 11.234 3.014 1 95.19 82 LYS B N 1
ATOM 1396 C CA . LYS B 1 82 ? -14.891 10.195 2.127 1 95.19 82 LYS B CA 1
ATOM 1397 C C . LYS B 1 82 ? -13.961 9.242 2.875 1 95.19 82 LYS B C 1
ATOM 1399 O O . LYS B 1 82 ? -13.438 9.578 3.939 1 95.19 82 LYS B O 1
ATOM 1404 N N . ALA B 1 83 ? -13.867 8.094 2.32 1 95.75 83 ALA B N 1
ATOM 1405 C CA . ALA B 1 83 ? -12.883 7.113 2.764 1 95.75 83 ALA B CA 1
ATOM 1406 C C . ALA B 1 83 ? -11.648 7.125 1.867 1 95.75 83 ALA B C 1
ATOM 1408 O O . ALA B 1 83 ? -11.758 7.238 0.644 1 95.75 83 ALA B O 1
ATOM 1409 N N . VAL B 1 84 ? -10.531 7.094 2.477 1 96.19 84 VAL B N 1
ATOM 1410 C CA . VAL B 1 84 ? -9.273 7.094 1.729 1 96.19 84 VAL B CA 1
ATOM 1411 C C . VAL B 1 84 ? -8.492 5.82 2.043 1 96.19 84 VAL B C 1
ATOM 1413 O O . VAL B 1 84 ? -8.172 5.547 3.203 1 96.19 84 VAL B O 1
ATOM 1416 N N . PRO B 1 85 ? -8.141 5.043 1.026 1 97.38 85 PRO B N 1
ATOM 1417 C CA . PRO B 1 85 ? -7.242 3.912 1.27 1 97.38 85 PRO B CA 1
ATOM 1418 C C . PRO B 1 85 ? -5.875 4.352 1.79 1 97.38 85 PRO B C 1
ATOM 1420 O O . PRO B 1 85 ? -5.305 5.328 1.296 1 97.38 85 PRO B O 1
ATOM 1423 N N . TYR B 1 86 ? -5.402 3.615 2.799 1 97.44 86 TYR B N 1
ATOM 1424 C CA . TYR B 1 86 ? -4.145 3.963 3.455 1 97.44 86 TYR B CA 1
ATOM 1425 C C . TYR B 1 86 ? -3.283 2.725 3.672 1 97.44 86 TYR B C 1
ATOM 1427 O O . TYR B 1 86 ? -3.791 1.664 4.047 1 97.44 86 TYR B O 1
ATOM 1435 N N . PHE B 1 87 ? -2.002 2.859 3.373 1 97.44 87 PHE B N 1
ATOM 1436 C CA . PHE B 1 87 ? -1.004 1.834 3.652 1 97.44 87 PHE B CA 1
ATOM 1437 C C . PHE B 1 87 ? -0.145 2.225 4.848 1 97.44 87 PHE B C 1
ATOM 1439 O O . PHE B 1 87 ? 0.459 3.301 4.859 1 97.44 87 PHE B O 1
ATOM 1446 N N . LYS B 1 88 ? -0.093 1.36 5.816 1 97 88 LYS B N 1
ATOM 1447 C CA . LYS B 1 88 ? 0.806 1.491 6.957 1 97 88 LYS B CA 1
ATOM 1448 C C . LYS B 1 88 ? 2.043 0.615 6.789 1 97 88 LYS B C 1
ATOM 1450 O O . LYS B 1 88 ? 1.98 -0.602 6.977 1 97 88 LYS B O 1
ATOM 1455 N N . PRO B 1 89 ? 3.166 1.238 6.516 1 97.38 89 PRO B N 1
ATOM 1456 C CA . PRO B 1 89 ? 4.363 0.418 6.316 1 97.38 89 PRO B CA 1
ATOM 1457 C C . PRO B 1 89 ? 4.785 -0.327 7.582 1 97.38 89 PRO B C 1
ATOM 1459 O O . PRO B 1 89 ? 4.738 0.235 8.68 1 97.38 89 PRO B O 1
ATOM 1462 N N . GLY B 1 90 ? 5.18 -1.577 7.379 1 96.56 90 GLY B N 1
ATOM 1463 C CA . GLY B 1 90 ? 5.672 -2.393 8.477 1 96.56 90 GLY B CA 1
ATOM 1464 C C . GLY B 1 90 ? 7.109 -2.078 8.859 1 96.56 90 GLY B C 1
ATOM 1465 O O . GLY B 1 90 ? 7.816 -1.397 8.117 1 96.56 90 GLY B O 1
ATOM 1466 N N . LYS B 1 91 ? 7.488 -2.586 9.953 1 95.62 91 LYS B N 1
ATOM 1467 C CA . LYS B 1 91 ? 8.812 -2.305 10.5 1 95.62 91 LYS B CA 1
ATOM 1468 C C . LYS B 1 91 ? 9.914 -2.789 9.555 1 95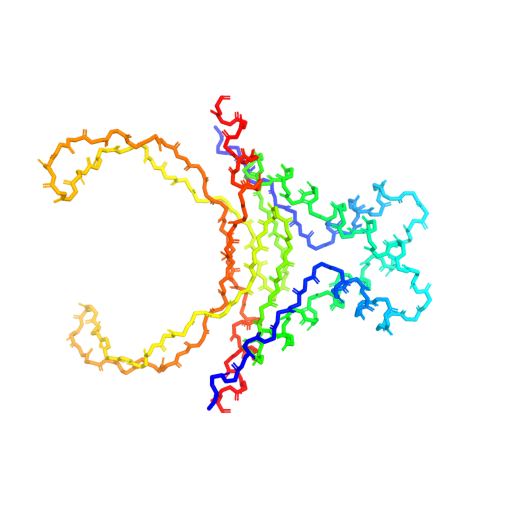.62 91 LYS B C 1
ATOM 1470 O O . LYS B 1 91 ? 10.867 -2.062 9.273 1 95.62 91 LYS B O 1
ATOM 1475 N N . ALA B 1 92 ? 9.82 -4.016 9.117 1 95.44 92 ALA B N 1
ATOM 1476 C CA . ALA B 1 92 ? 10.852 -4.602 8.266 1 95.44 92 ALA B CA 1
ATOM 1477 C C . ALA B 1 92 ? 11.008 -3.803 6.973 1 95.44 92 ALA B C 1
ATOM 1479 O O . ALA B 1 92 ? 12.125 -3.592 6.5 1 95.44 92 ALA B O 1
ATOM 1480 N N . LEU B 1 93 ? 9.93 -3.404 6.371 1 95.81 93 LEU B N 1
ATOM 1481 C CA . LEU B 1 93 ? 9.977 -2.598 5.156 1 95.81 93 LEU B CA 1
ATOM 1482 C C . LEU B 1 93 ? 10.648 -1.254 5.422 1 95.81 93 LEU B C 1
ATOM 1484 O O . LEU B 1 93 ? 11.516 -0.828 4.656 1 95.81 93 LEU B O 1
ATOM 1488 N N . LYS B 1 94 ? 10.25 -0.568 6.488 1 95.94 94 LYS B N 1
ATOM 1489 C CA . LYS B 1 94 ? 10.852 0.712 6.852 1 95.94 94 LYS B CA 1
ATOM 1490 C C . LYS B 1 94 ? 12.359 0.582 7.031 1 95.94 94 LYS B C 1
ATOM 1492 O O . LYS B 1 94 ? 13.117 1.441 6.582 1 95.94 94 LYS B O 1
ATOM 1497 N N . GLU B 1 95 ? 12.75 -0.452 7.656 1 95.62 95 GLU B N 1
ATOM 1498 C CA . GLU B 1 95 ? 14.172 -0.685 7.891 1 95.62 95 GLU B CA 1
ATOM 1499 C C . GLU B 1 95 ? 14.906 -0.983 6.582 1 95.62 95 GLU B C 1
ATOM 1501 O O . GLU B 1 95 ? 16.031 -0.519 6.375 1 95.62 95 GLU B O 1
ATOM 1506 N N . ALA B 1 96 ? 14.312 -1.712 5.754 1 94.94 96 ALA B N 1
ATOM 1507 C CA . ALA B 1 96 ? 14.93 -2.094 4.488 1 94.94 96 ALA B CA 1
ATOM 1508 C C . ALA B 1 96 ? 15.219 -0.868 3.625 1 94.94 96 ALA B C 1
ATOM 1510 O O . ALA B 1 96 ? 16.281 -0.76 3.02 1 94.94 96 ALA B O 1
ATOM 1511 N N . VAL B 1 97 ? 14.289 0.062 3.566 1 95 97 VAL B N 1
ATOM 1512 C CA . VAL B 1 97 ? 14.422 1.193 2.654 1 95 97 VAL B CA 1
ATOM 1513 C C . VAL B 1 97 ? 15.414 2.203 3.23 1 95 97 VAL B C 1
ATOM 1515 O O . VAL B 1 97 ? 15.891 3.092 2.52 1 95 97 VAL B O 1
ATOM 1518 N N . ASN B 1 98 ? 15.703 2.084 4.508 1 94.31 98 ASN B N 1
ATOM 1519 C CA . ASN B 1 98 ? 16.641 3.004 5.133 1 94.31 98 ASN B CA 1
ATOM 1520 C C . ASN B 1 98 ? 18 2.344 5.371 1 94.31 98 ASN B C 1
ATOM 1522 O O . ASN B 1 98 ? 18.938 2.99 5.84 1 94.31 98 ASN B O 1
ATOM 1526 N N . ALA B 1 99 ? 18.016 1.062 5.234 1 84.81 99 ALA B N 1
ATOM 1527 C CA . ALA B 1 99 ? 19.266 0.334 5.41 1 84.81 99 ALA B CA 1
ATOM 1528 C C . ALA B 1 99 ? 20.281 0.708 4.332 1 84.81 99 ALA B C 1
ATOM 1530 O O . ALA B 1 99 ? 21.484 0.764 4.59 1 84.81 99 ALA B O 1
ATOM 1531 N N . ILE B 1 100 ? 19.75 0.854 3.168 1 65.19 100 ILE B N 1
ATOM 1532 C CA . ILE B 1 100 ? 20.703 1.105 2.094 1 65.19 100 ILE B CA 1
ATOM 1533 C C . ILE B 1 100 ? 21.234 2.535 2.193 1 65.19 100 ILE B C 1
ATOM 1535 O O . ILE B 1 100 ? 22.359 2.82 1.783 1 65.19 100 ILE B O 1
ATOM 1539 N N . ASN B 1 101 ? 20.391 3.418 2.707 1 56.72 101 ASN B N 1
ATOM 1540 C CA . ASN B 1 101 ? 20.844 4.805 2.809 1 56.72 101 ASN B CA 1
ATOM 1541 C C . ASN B 1 101 ? 21.797 5.004 3.984 1 56.72 101 ASN B C 1
ATOM 1543 O O . ASN B 1 101 ? 22.375 6.074 4.137 1 56.72 101 ASN B O 1
ATOM 1547 N N . ASP B 1 102 ? 21.797 4.078 4.941 1 53 102 ASP B N 1
ATOM 1548 C CA . ASP B 1 102 ? 22.828 4.203 5.961 1 53 102 ASP B CA 1
ATOM 1549 C C . ASP B 1 102 ? 24.172 3.648 5.457 1 53 102 ASP B C 1
ATOM 1551 O O . ASP B 1 102 ? 24.203 2.625 4.773 1 53 102 ASP B O 1
#

Foldseek 3Di:
DPPPDDDQDPLNVLVVVPVVDPPDDSVNSSVVVVVVVVVVVVQQVVQHKDDDALFWIKGKDKDQWDWDADPVPRDIDTDHIDIDIDIGGGDNNVCVVCVVVD/DPPPDDDQDPLNVLVVVPVVDPPDDSVNSSVVVVVVVVVVVVQQVVQHKDDDALFWIKGKDKDQWDWDADPVPRDIDTDHIDIDIDIGGGDNNVCVVCVVVD

Radius of gyration: 19.7 Å; Cα contacts (8 Å, |Δi|>4): 337; chains: 2; bounding box: 46×59×45 Å

Sequence (204 aa):
MQQAQKVINKSDLITNLASACDGIEETVVDEAVREIIGLMVGSLSHDGRVEVRGFGSFCLHHRDARHARNPRTGEKVAVKAKAVPYFKPGKALKEAVNAINDMQQAQKVINKSDLITNLASACDGIEETVVDEAVREIIGLMVGSLSHDGRVEVRGFGSFCLHHRDARHARNPRTGEKVAVKAKAVPYFKPGKALKEAVNAIND

Organism: NCBI:txid743974